Protein AF-A0A7S2JS09-F1 (afdb_monomer_lite)

Structure (mmCIF, N/CA/C/O backbone):
data_AF-A0A7S2JS09-F1
#
_entry.id   AF-A0A7S2JS09-F1
#
loop_
_atom_site.group_PDB
_atom_site.id
_atom_site.type_symbol
_atom_site.label_atom_id
_atom_site.label_alt_id
_atom_site.label_comp_id
_atom_site.label_asym_id
_atom_site.label_entity_id
_atom_site.label_seq_id
_atom_site.pdbx_PDB_ins_code
_atom_site.Cartn_x
_atom_site.Cartn_y
_atom_site.Cartn_z
_atom_site.occupancy
_atom_site.B_iso_or_equiv
_atom_site.auth_seq_id
_atom_site.auth_comp_id
_atom_site.auth_asym_id
_atom_site.auth_atom_id
_atom_site.pdbx_PDB_model_num
ATOM 1 N N . PRO A 1 1 ? 49.372 10.912 -96.004 1.00 56.59 1 PRO A N 1
ATOM 2 C CA . PRO A 1 1 ? 49.556 9.666 -95.212 1.00 56.59 1 PRO A CA 1
ATOM 3 C C . PRO A 1 1 ? 49.712 9.859 -93.688 1.00 56.59 1 PRO A C 1
ATOM 5 O O . PRO A 1 1 ? 49.401 8.930 -92.961 1.00 56.59 1 PRO A O 1
ATOM 8 N N . LEU A 1 2 ? 50.142 11.029 -93.185 1.00 55.31 2 LEU A N 1
ATOM 9 C CA . LEU A 1 2 ? 50.384 11.243 -91.742 1.00 55.31 2 LEU A CA 1
ATOM 10 C C . LEU A 1 2 ? 49.175 11.772 -90.933 1.00 55.31 2 LEU A C 1
ATOM 12 O O . LEU A 1 2 ? 49.181 11.675 -89.715 1.00 55.31 2 LEU A O 1
ATOM 16 N N . ARG A 1 3 ? 48.105 12.252 -91.588 1.00 56.94 3 ARG A N 1
ATOM 17 C CA . ARG A 1 3 ? 46.897 12.798 -90.921 1.00 56.94 3 ARG A CA 1
ATOM 18 C C . ARG A 1 3 ? 45.928 11.738 -90.370 1.00 56.94 3 ARG A C 1
ATOM 20 O O . ARG A 1 3 ? 45.043 12.065 -89.594 1.00 56.94 3 ARG A O 1
ATOM 27 N N . GLY A 1 4 ? 46.076 10.474 -90.776 1.00 64.94 4 GLY A N 1
ATOM 28 C CA . GLY A 1 4 ? 45.209 9.380 -90.319 1.00 64.94 4 GLY A CA 1
ATOM 29 C C . GLY A 1 4 ? 45.524 8.907 -88.897 1.00 64.94 4 GLY A C 1
ATOM 30 O O . GLY A 1 4 ? 44.620 8.491 -88.179 1.00 64.94 4 GLY A O 1
ATOM 31 N N . ASN A 1 5 ? 46.780 9.031 -88.454 1.00 72.94 5 ASN A N 1
ATOM 32 C CA . ASN A 1 5 ? 47.200 8.517 -87.149 1.00 72.94 5 ASN A CA 1
ATOM 33 C C . ASN A 1 5 ? 46.668 9.352 -85.973 1.00 72.94 5 ASN A C 1
ATOM 35 O O . ASN A 1 5 ? 46.354 8.777 -84.936 1.00 72.94 5 ASN A O 1
ATOM 39 N N . GLU A 1 6 ? 46.492 10.667 -86.134 1.00 79.31 6 GLU A N 1
ATOM 40 C CA . GLU A 1 6 ? 45.967 11.538 -85.066 1.00 79.31 6 GLU A CA 1
ATOM 41 C C . GLU A 1 6 ? 44.511 11.196 -84.711 1.00 79.31 6 GLU A C 1
ATOM 43 O O . GLU A 1 6 ? 44.173 11.055 -83.538 1.00 79.31 6 GLU A O 1
ATOM 48 N N . THR A 1 7 ? 43.669 10.935 -85.717 1.00 84.94 7 THR A N 1
ATOM 49 C CA . THR A 1 7 ? 42.249 10.594 -85.498 1.00 84.94 7 THR A CA 1
ATOM 50 C C . THR A 1 7 ? 42.049 9.260 -84.773 1.00 84.94 7 THR A C 1
ATOM 52 O O . THR A 1 7 ? 41.108 9.102 -83.996 1.00 84.94 7 THR A O 1
ATOM 55 N N . VAL A 1 8 ? 42.954 8.297 -84.976 1.00 88.81 8 VAL A N 1
ATOM 56 C CA . VAL A 1 8 ? 42.898 6.986 -84.311 1.00 88.81 8 VAL A CA 1
ATOM 57 C C . VAL A 1 8 ? 43.320 7.097 -82.845 1.00 88.81 8 VAL A C 1
ATOM 59 O O . VAL A 1 8 ? 42.754 6.413 -81.990 1.00 88.81 8 VAL A O 1
ATOM 62 N N . VAL A 1 9 ? 44.286 7.969 -82.538 1.00 89.69 9 VAL A N 1
ATOM 63 C CA . VAL A 1 9 ? 44.719 8.227 -81.157 1.00 89.69 9 VAL A CA 1
ATOM 64 C C . VAL A 1 9 ? 43.605 8.915 -80.370 1.00 89.69 9 VAL A C 1
ATOM 66 O O . VAL A 1 9 ? 43.255 8.432 -79.292 1.00 89.69 9 VAL A O 1
ATOM 69 N N . GLU A 1 10 ? 42.978 9.945 -80.941 1.00 91.69 10 GLU A N 1
ATOM 70 C CA . GLU A 1 10 ? 41.874 10.666 -80.295 1.00 91.69 10 GLU A CA 1
ATOM 71 C C . GLU A 1 10 ? 40.659 9.753 -80.053 1.00 91.69 10 GLU A C 1
ATOM 73 O O . GLU A 1 10 ? 40.084 9.736 -78.963 1.00 91.69 10 GLU A O 1
ATOM 78 N N . LEU A 1 11 ? 40.301 8.913 -81.031 1.00 93.31 11 LEU A N 1
ATOM 79 C CA . LEU A 1 11 ? 39.204 7.956 -80.873 1.00 93.31 11 LEU A CA 1
ATOM 80 C C . LEU A 1 11 ? 39.502 6.919 -79.779 1.00 93.31 11 LEU A C 1
ATOM 82 O O . LEU A 1 11 ? 38.617 6.551 -79.004 1.00 93.31 11 LEU A O 1
ATOM 86 N N . ARG A 1 12 ? 40.755 6.458 -79.682 1.00 95.19 12 ARG A N 1
ATOM 87 C CA . ARG A 1 12 ? 41.183 5.506 -78.648 1.00 95.19 12 ARG A CA 1
ATOM 88 C C . ARG A 1 12 ? 41.209 6.136 -77.256 1.00 95.19 12 ARG A C 1
ATOM 90 O O . ARG A 1 12 ? 41.006 5.426 -76.271 1.00 95.19 12 ARG A O 1
ATOM 97 N N . GLU A 1 13 ? 41.479 7.431 -77.149 1.00 95.06 13 GLU A N 1
ATOM 98 C CA . GLU A 1 13 ? 41.361 8.174 -75.890 1.00 95.06 13 GLU A CA 1
ATOM 99 C C . GLU A 1 13 ? 39.902 8.319 -75.470 1.00 95.06 13 GLU A C 1
ATOM 101 O O . GLU A 1 13 ? 39.547 7.836 -74.396 1.00 95.06 13 GLU A O 1
ATOM 106 N N . ARG A 1 14 ? 39.026 8.789 -76.364 1.00 94.88 14 ARG A N 1
ATOM 107 C CA . ARG A 1 14 ? 37.585 8.897 -76.078 1.00 94.88 14 ARG A CA 1
ATOM 108 C C . ARG A 1 14 ? 36.949 7.559 -75.696 1.00 94.88 14 ARG A C 1
ATOM 110 O O . ARG A 1 14 ? 36.126 7.508 -74.788 1.00 94.88 14 ARG A O 1
ATOM 117 N N . LEU A 1 15 ? 37.347 6.459 -76.343 1.00 96.00 15 LEU A N 1
ATOM 118 C CA . LEU A 1 15 ? 36.853 5.123 -75.994 1.00 96.00 15 LEU A CA 1
ATOM 119 C C . LEU A 1 15 ? 37.345 4.668 -74.611 1.00 96.00 15 LEU A C 1
ATOM 121 O O . LEU A 1 15 ? 36.600 4.021 -73.877 1.00 96.00 15 LEU A O 1
ATOM 125 N N . ARG A 1 16 ? 38.589 5.000 -74.239 1.00 96.50 16 ARG A N 1
ATOM 126 C CA . ARG A 1 16 ? 39.120 4.699 -72.900 1.00 96.50 16 ARG A CA 1
ATOM 127 C C . ARG A 1 16 ? 38.393 5.494 -71.823 1.00 96.50 16 ARG A C 1
ATOM 129 O O . ARG A 1 16 ? 38.090 4.918 -70.780 1.00 96.50 16 ARG A O 1
ATOM 136 N N . ASP A 1 17 ? 38.086 6.756 -72.087 1.00 96.00 17 ASP A N 1
ATOM 137 C CA . ASP A 1 17 ? 37.375 7.609 -71.137 1.00 96.00 17 ASP A CA 1
ATOM 138 C C . ASP A 1 17 ? 35.913 7.176 -70.984 1.00 96.00 17 ASP A C 1
ATOM 140 O O . ASP A 1 17 ? 35.461 6.964 -69.860 1.00 96.00 17 ASP A O 1
ATOM 144 N N . ALA A 1 18 ? 35.220 6.865 -72.084 1.00 94.44 18 ALA A N 1
ATOM 145 C CA . ALA A 1 18 ? 33.866 6.308 -72.033 1.00 94.44 18 ALA A CA 1
ATOM 146 C C . ALA A 1 18 ? 33.809 4.956 -71.291 1.00 94.44 18 ALA A C 1
ATOM 148 O O . ALA A 1 18 ? 32.871 4.687 -70.540 1.00 94.44 18 ALA A O 1
ATOM 149 N N . LEU A 1 19 ? 34.826 4.097 -71.451 1.00 96.19 19 LEU A N 1
ATOM 150 C CA . LEU A 1 19 ? 34.923 2.842 -70.695 1.00 96.19 19 LEU A CA 1
ATOM 151 C C . LEU A 1 19 ? 35.198 3.071 -69.204 1.00 96.19 19 LEU A C 1
ATOM 153 O O . LEU A 1 19 ? 34.710 2.293 -68.380 1.00 96.19 19 LEU A O 1
ATOM 157 N N . ARG A 1 20 ? 35.966 4.106 -68.841 1.00 96.69 20 ARG A N 1
ATOM 158 C CA . ARG A 1 20 ? 3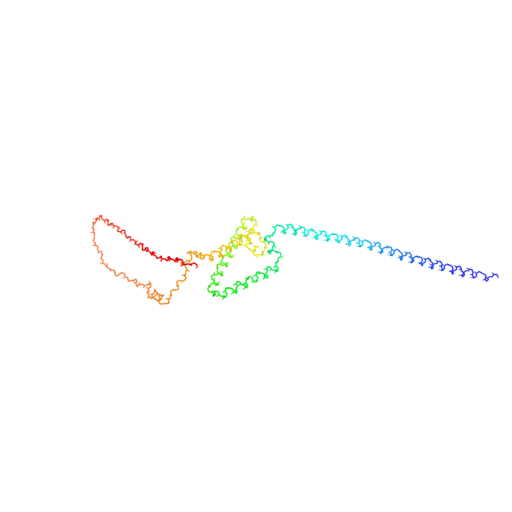6.179 4.487 -67.435 1.00 96.69 20 ARG A CA 1
ATOM 159 C C . ARG A 1 20 ? 34.884 4.989 -66.810 1.00 96.69 20 ARG A C 1
ATOM 161 O O . ARG A 1 20 ? 34.492 4.459 -65.777 1.00 96.69 20 ARG A O 1
ATOM 168 N N . GLU A 1 21 ? 34.172 5.885 -67.483 1.00 96.00 21 GLU A N 1
ATOM 169 C CA . GLU A 1 21 ? 32.894 6.429 -67.011 1.00 96.00 21 GLU A CA 1
ATOM 170 C C . GLU A 1 21 ? 31.808 5.339 -66.890 1.00 96.00 21 GLU A C 1
ATOM 172 O O . GLU A 1 21 ? 31.089 5.249 -65.889 1.00 96.00 21 GLU A O 1
ATOM 177 N N . ALA A 1 22 ? 31.741 4.412 -67.853 1.00 94.75 22 ALA A N 1
ATOM 178 C CA . ALA A 1 22 ? 30.849 3.251 -67.778 1.00 94.75 22 ALA A CA 1
ATOM 179 C C . ALA A 1 22 ? 31.211 2.305 -66.616 1.00 94.75 22 ALA A C 1
ATOM 181 O O . ALA A 1 22 ? 30.335 1.713 -65.979 1.00 94.75 22 ALA A O 1
ATOM 182 N N . LYS A 1 23 ? 32.505 2.156 -66.307 1.00 96.44 23 LYS A N 1
ATOM 183 C CA . LYS A 1 23 ? 32.964 1.340 -65.176 1.00 96.44 23 LYS A CA 1
ATOM 184 C C . LYS A 1 23 ? 32.667 2.018 -63.837 1.00 96.44 23 LYS A C 1
ATOM 186 O O . LYS A 1 23 ? 32.251 1.341 -62.898 1.00 96.44 23 LYS A O 1
ATOM 191 N N . GLU A 1 24 ? 32.836 3.332 -63.752 1.00 96.81 24 GLU A N 1
ATOM 192 C CA . GLU A 1 24 ? 32.542 4.127 -62.557 1.00 96.81 24 GLU A CA 1
ATOM 193 C C . GLU A 1 24 ? 31.042 4.155 -62.249 1.00 96.81 24 GLU A C 1
ATOM 195 O O . GLU A 1 24 ? 30.647 3.851 -61.123 1.00 96.81 24 GLU A O 1
ATOM 200 N N . SER A 1 25 ? 30.194 4.393 -63.252 1.00 94.81 25 SER A N 1
ATOM 201 C CA . SER A 1 25 ? 28.732 4.355 -63.093 1.00 94.81 25 SER A CA 1
ATOM 202 C C . SER A 1 25 ? 28.216 2.968 -62.696 1.00 94.81 25 SER A C 1
ATOM 204 O O . SER A 1 25 ? 27.323 2.851 -61.847 1.00 94.81 25 SER A O 1
ATOM 206 N N . ARG A 1 26 ? 28.809 1.891 -63.229 1.00 96.88 26 ARG A N 1
ATOM 207 C CA . ARG A 1 26 ? 28.489 0.524 -62.801 1.00 96.88 26 ARG A CA 1
ATOM 208 C C . ARG A 1 26 ? 28.892 0.277 -61.349 1.00 96.88 26 ARG A C 1
ATOM 210 O O . ARG A 1 26 ? 28.080 -0.248 -60.589 1.00 96.88 26 ARG A O 1
ATOM 217 N N . ASN A 1 27 ? 30.094 0.688 -60.947 1.00 96.81 27 ASN A N 1
ATOM 218 C CA . ASN A 1 27 ? 30.551 0.547 -59.563 1.00 96.81 27 ASN A CA 1
ATOM 219 C C . ASN A 1 27 ? 29.667 1.347 -58.590 1.00 96.81 27 ASN A C 1
ATOM 221 O O . ASN A 1 27 ? 29.321 0.831 -57.528 1.00 96.81 27 ASN A O 1
ATOM 225 N N . ALA A 1 28 ? 29.243 2.556 -58.973 1.00 95.56 28 ALA A N 1
ATOM 226 C CA . ALA A 1 28 ? 28.311 3.374 -58.196 1.00 95.56 28 ALA A CA 1
ATOM 227 C C . ALA A 1 28 ? 26.912 2.735 -58.103 1.00 95.56 28 ALA A C 1
ATOM 229 O O . ALA A 1 28 ? 26.278 2.735 -57.051 1.00 95.56 28 ALA A O 1
ATOM 230 N N . THR A 1 29 ? 26.431 2.118 -59.183 1.00 96.12 29 THR A N 1
ATOM 231 C CA . THR A 1 29 ? 25.146 1.401 -59.159 1.00 96.12 29 THR A CA 1
ATOM 232 C C . THR A 1 29 ? 25.225 0.145 -58.283 1.00 96.12 29 THR A C 1
ATOM 234 O O . THR A 1 29 ? 24.272 -0.193 -57.574 1.00 96.12 29 THR A O 1
ATOM 237 N N . GLU A 1 30 ? 26.360 -0.557 -58.301 1.00 97.44 30 GLU A N 1
ATOM 238 C CA . GLU A 1 30 ? 26.594 -1.725 -57.452 1.00 97.44 30 GLU A CA 1
ATOM 239 C C . GLU A 1 30 ? 26.719 -1.352 -55.967 1.00 97.44 30 GLU A C 1
ATOM 241 O O . GLU A 1 30 ? 26.187 -2.087 -55.131 1.00 97.44 30 GLU A O 1
ATOM 246 N N . SER A 1 31 ? 27.336 -0.215 -55.619 1.00 96.81 31 SER A N 1
ATOM 247 C CA . SER A 1 31 ? 27.395 0.247 -54.224 1.00 96.81 31 SER A CA 1
ATOM 248 C C . SER A 1 31 ? 26.005 0.593 -53.685 1.00 96.81 31 SER A C 1
ATOM 250 O O . SER A 1 31 ? 25.620 0.068 -52.640 1.00 96.81 31 SER A O 1
ATOM 252 N N . VAL A 1 32 ? 25.194 1.343 -54.440 1.00 97.19 32 VAL A N 1
ATOM 253 C CA . VAL A 1 32 ? 23.810 1.680 -54.050 1.00 97.19 32 VAL A CA 1
ATOM 254 C C . VAL A 1 32 ? 22.949 0.423 -53.903 1.00 97.19 32 VAL A C 1
ATOM 256 O O . VAL A 1 32 ? 22.163 0.303 -52.961 1.00 97.19 32 VAL A O 1
ATOM 259 N N . ARG A 1 33 ? 23.110 -0.568 -54.792 1.00 97.69 33 ARG A N 1
ATOM 260 C CA . ARG A 1 33 ? 22.399 -1.852 -54.662 1.00 97.69 33 ARG A CA 1
ATOM 261 C C . ARG A 1 33 ? 22.796 -2.616 -53.401 1.00 97.69 33 ARG A C 1
ATOM 263 O O . ARG A 1 33 ? 21.921 -3.214 -52.774 1.00 97.69 33 ARG A O 1
ATOM 270 N N . ARG A 1 34 ? 24.076 -2.596 -53.018 1.00 97.75 34 ARG A N 1
ATOM 271 C CA . ARG A 1 34 ? 24.552 -3.233 -51.778 1.00 97.75 34 ARG A CA 1
ATOM 272 C C . ARG A 1 34 ? 24.003 -2.528 -50.542 1.00 97.75 34 ARG A C 1
ATOM 274 O O . ARG A 1 34 ? 23.535 -3.210 -49.634 1.00 97.75 34 ARG A O 1
ATOM 281 N N . GLU A 1 35 ? 23.978 -1.200 -50.531 1.00 96.88 35 GLU A N 1
ATOM 282 C CA . GLU A 1 35 ? 23.395 -0.426 -49.429 1.00 96.88 35 GLU A CA 1
ATOM 283 C C . GLU A 1 35 ? 21.888 -0.661 -49.299 1.00 96.88 35 GLU A C 1
ATOM 285 O O . GLU A 1 35 ? 21.397 -0.907 -48.197 1.00 96.88 35 GLU A O 1
ATOM 290 N N . LEU A 1 36 ? 21.153 -0.692 -50.415 1.00 97.69 36 LEU A N 1
ATOM 291 C CA . LEU A 1 36 ? 19.717 -0.973 -50.400 1.00 97.69 36 LEU A CA 1
ATOM 292 C C . LEU A 1 36 ? 19.418 -2.400 -49.913 1.00 97.69 36 LEU A C 1
ATOM 294 O O . LEU A 1 36 ? 18.466 -2.613 -49.160 1.00 97.69 36 LEU A O 1
ATOM 298 N N . ALA A 1 37 ? 20.229 -3.382 -50.317 1.00 97.56 37 ALA A N 1
ATOM 299 C CA . ALA A 1 37 ? 20.108 -4.754 -49.833 1.00 97.56 37 ALA A CA 1
ATOM 300 C C . ALA A 1 37 ? 20.411 -4.853 -48.326 1.00 97.56 37 ALA A C 1
ATOM 302 O O . ALA A 1 37 ? 19.653 -5.491 -47.593 1.00 97.56 37 ALA A O 1
ATOM 303 N N . ALA A 1 38 ? 21.456 -4.170 -47.849 1.00 97.69 38 ALA A N 1
ATOM 304 C CA . ALA A 1 38 ? 21.810 -4.125 -46.432 1.00 97.69 38 ALA A CA 1
ATOM 305 C C . ALA A 1 38 ? 20.729 -3.429 -45.584 1.00 97.69 38 ALA A C 1
ATOM 307 O O . ALA A 1 38 ? 20.354 -3.933 -44.524 1.00 97.69 38 ALA A O 1
ATOM 308 N N . ALA A 1 39 ? 20.166 -2.319 -46.070 1.00 96.56 39 ALA A N 1
ATOM 309 C CA . ALA A 1 39 ? 19.084 -1.601 -45.399 1.00 96.56 39 ALA A CA 1
ATOM 310 C C . ALA A 1 39 ? 17.813 -2.457 -45.282 1.00 96.56 39 ALA A C 1
ATOM 312 O O . ALA A 1 39 ? 17.191 -2.510 -44.218 1.00 96.56 39 ALA A O 1
ATOM 313 N N . ARG A 1 40 ? 17.457 -3.195 -46.343 1.00 97.69 40 ARG A N 1
ATOM 314 C CA . ARG A 1 40 ? 16.319 -4.129 -46.323 1.00 97.69 40 ARG A CA 1
ATOM 315 C C . ARG A 1 40 ? 16.540 -5.290 -45.357 1.00 97.69 40 ARG A C 1
ATOM 317 O O . ARG A 1 40 ? 15.626 -5.626 -44.608 1.00 97.69 40 ARG A O 1
ATOM 324 N N . ALA A 1 41 ? 17.745 -5.860 -45.325 1.00 97.56 41 ALA A N 1
ATOM 325 C CA . ALA A 1 41 ? 18.084 -6.916 -44.373 1.00 97.56 41 ALA A CA 1
ATOM 326 C C . ALA A 1 41 ? 17.970 -6.425 -42.919 1.00 97.56 41 ALA A C 1
ATOM 328 O O . ALA A 1 41 ? 17.413 -7.123 -42.072 1.00 97.56 41 ALA A O 1
ATOM 329 N N . LYS A 1 42 ? 18.423 -5.197 -42.638 1.00 97.25 42 LYS A N 1
ATOM 330 C CA . LYS A 1 42 ? 18.317 -4.594 -41.303 1.00 97.25 42 LYS A CA 1
ATOM 331 C C . LYS A 1 42 ? 16.860 -4.362 -40.889 1.00 97.25 42 LYS A C 1
ATOM 333 O O . LYS A 1 42 ? 16.474 -4.748 -39.791 1.00 97.25 42 LYS A O 1
ATOM 338 N N . SER A 1 43 ? 16.033 -3.840 -41.797 1.00 96.00 43 SER A N 1
ATOM 339 C CA . SER A 1 43 ? 14.600 -3.639 -41.543 1.00 96.00 43 SER A CA 1
ATOM 340 C C . SER A 1 43 ? 13.862 -4.950 -41.234 1.00 96.00 43 SER A C 1
ATOM 342 O O . SER A 1 43 ? 13.037 -4.982 -40.321 1.00 96.00 43 SER A O 1
ATOM 344 N N . ALA A 1 44 ? 14.194 -6.049 -41.923 1.00 97.19 44 ALA A N 1
ATOM 345 C CA . ALA A 1 44 ? 13.599 -7.358 -41.649 1.00 97.19 44 ALA A CA 1
ATOM 346 C C . ALA A 1 44 ? 13.952 -7.887 -40.244 1.00 97.19 44 ALA A C 1
ATOM 348 O O . ALA A 1 44 ? 13.096 -8.447 -39.554 1.00 97.19 44 ALA A O 1
ATOM 349 N N . ILE A 1 45 ? 15.194 -7.676 -39.795 1.00 97.44 45 ILE A N 1
ATOM 350 C CA . ILE A 1 45 ? 15.645 -8.068 -38.451 1.00 97.44 45 ILE A CA 1
ATOM 351 C C . ILE A 1 45 ? 14.935 -7.239 -37.375 1.00 97.44 45 ILE A C 1
ATOM 353 O O . ILE A 1 45 ? 14.486 -7.791 -36.367 1.00 97.44 45 ILE A O 1
ATOM 357 N N . ASP A 1 46 ? 14.801 -5.930 -37.586 1.00 96.12 46 ASP A N 1
ATOM 358 C CA . ASP A 1 46 ? 14.161 -5.038 -36.616 1.00 96.12 46 ASP A CA 1
ATOM 359 C C . ASP A 1 46 ? 12.662 -5.341 -36.465 1.00 96.12 46 ASP A C 1
ATOM 361 O O . ASP A 1 46 ? 12.148 -5.378 -35.345 1.00 96.12 46 ASP A O 1
ATOM 365 N N . LEU A 1 47 ? 11.974 -5.681 -37.560 1.00 97.50 47 LEU A N 1
ATOM 366 C CA . LEU A 1 47 ? 10.573 -6.107 -37.513 1.00 97.50 47 LEU A CA 1
ATOM 367 C C . LEU A 1 47 ? 10.401 -7.405 -36.708 1.00 97.50 47 LEU A C 1
ATOM 369 O O . LEU A 1 47 ? 9.494 -7.512 -35.881 1.00 97.50 47 LEU A O 1
ATOM 373 N N . HIS A 1 48 ? 11.317 -8.363 -36.866 1.00 97.00 48 HIS A N 1
ATOM 374 C CA . HIS A 1 48 ? 11.310 -9.588 -36.065 1.00 97.00 48 HIS A CA 1
ATOM 375 C C . HIS A 1 48 ? 11.539 -9.305 -34.568 1.00 97.00 48 HIS A C 1
ATOM 377 O O . HIS A 1 48 ? 10.917 -9.938 -33.710 1.00 97.00 48 HIS A O 1
ATOM 383 N N . ARG A 1 49 ? 12.405 -8.341 -34.226 1.00 96.19 49 ARG A N 1
ATOM 384 C CA . ARG A 1 49 ? 12.633 -7.926 -32.829 1.00 96.19 49 ARG A CA 1
ATOM 385 C C . ARG A 1 49 ? 11.392 -7.287 -32.212 1.00 96.19 49 ARG A C 1
ATOM 387 O O . ARG A 1 49 ? 11.061 -7.617 -31.076 1.00 96.19 49 ARG A O 1
ATOM 394 N N . LEU A 1 50 ? 10.677 -6.449 -32.964 1.00 96.81 50 LEU A N 1
ATOM 395 C CA . LEU A 1 50 ? 9.422 -5.847 -32.504 1.00 96.81 50 LEU A CA 1
ATOM 396 C C . LEU A 1 50 ? 8.340 -6.900 -32.252 1.00 96.81 50 LEU A C 1
ATOM 398 O O . LEU A 1 50 ? 7.705 -6.880 -31.200 1.00 96.81 50 LEU A O 1
ATOM 402 N N . HIS A 1 51 ? 8.175 -7.862 -33.162 1.00 97.00 51 HIS A N 1
ATOM 403 C CA . HIS A 1 51 ? 7.221 -8.958 -32.969 1.00 97.00 51 HIS A CA 1
ATOM 404 C C . HIS A 1 51 ? 7.550 -9.808 -31.737 1.00 97.00 51 HIS A C 1
ATOM 406 O O . HIS A 1 51 ? 6.645 -10.213 -31.006 1.00 97.00 51 HIS A O 1
ATOM 412 N N . ARG A 1 52 ? 8.838 -10.064 -31.477 1.00 97.00 52 ARG A N 1
ATOM 413 C CA . ARG A 1 52 ? 9.271 -10.793 -30.281 1.00 97.00 52 ARG A CA 1
ATOM 414 C C . ARG A 1 52 ? 8.978 -10.006 -29.001 1.00 97.00 52 ARG A C 1
ATOM 416 O O . ARG A 1 52 ? 8.389 -10.566 -28.084 1.00 97.00 52 ARG A O 1
ATOM 423 N N . ALA A 1 53 ? 9.300 -8.714 -28.978 1.00 94.44 53 ALA A N 1
ATOM 424 C CA . ALA A 1 53 ? 9.017 -7.850 -27.834 1.00 94.44 53 ALA A CA 1
ATOM 425 C C . ALA A 1 53 ? 7.507 -7.734 -27.552 1.00 94.44 53 ALA A C 1
ATOM 427 O O . ALA A 1 53 ? 7.089 -7.751 -26.395 1.00 94.44 53 ALA A O 1
ATOM 428 N N . GLN A 1 54 ? 6.671 -7.675 -28.595 1.00 96.38 54 GLN A N 1
ATOM 429 C CA . GLN A 1 54 ? 5.216 -7.680 -28.425 1.00 96.38 54 GLN A CA 1
ATOM 430 C C . GLN A 1 54 ? 4.693 -8.999 -27.852 1.00 96.38 54 GLN A C 1
ATOM 432 O O . GLN A 1 54 ? 3.815 -8.966 -26.993 1.00 96.38 54 GLN A O 1
ATOM 437 N N . ARG A 1 55 ? 5.235 -10.147 -28.278 1.00 96.81 55 ARG A N 1
ATOM 438 C CA . ARG A 1 55 ? 4.863 -11.448 -27.700 1.00 96.81 55 ARG A CA 1
ATOM 439 C C . ARG A 1 55 ? 5.256 -11.547 -26.233 1.00 96.81 55 ARG A C 1
ATOM 441 O O . ARG A 1 55 ? 4.420 -11.911 -25.419 1.00 96.81 55 ARG A O 1
ATOM 448 N N . GLU A 1 56 ? 6.474 -11.141 -25.890 1.00 95.94 56 GLU A N 1
ATOM 449 C CA . GLU A 1 56 ? 6.950 -11.144 -24.501 1.00 95.94 56 GLU A CA 1
ATOM 450 C C . GLU A 1 56 ? 6.102 -10.211 -23.615 1.00 95.94 56 GLU A C 1
ATOM 452 O O . GLU A 1 56 ? 5.759 -10.563 -22.486 1.00 95.94 56 GLU A O 1
ATOM 457 N N . SER A 1 57 ? 5.677 -9.055 -24.140 1.00 92.69 57 SER A N 1
ATOM 458 C CA . SER A 1 57 ? 4.759 -8.163 -23.425 1.00 92.69 57 SER A CA 1
ATOM 459 C C . SER A 1 57 ? 3.362 -8.770 -23.266 1.00 92.69 57 SER A C 1
ATOM 461 O O . SER A 1 57 ? 2.800 -8.707 -22.173 1.00 92.69 57 SER A O 1
ATOM 463 N N . ALA A 1 58 ? 2.810 -9.394 -24.310 1.00 95.56 58 ALA A N 1
ATOM 464 C CA . ALA A 1 58 ? 1.503 -10.047 -24.246 1.00 95.56 58 ALA A CA 1
ATOM 465 C C . ALA A 1 58 ? 1.495 -11.210 -23.240 1.00 95.56 58 ALA A C 1
ATOM 467 O O . ALA A 1 58 ? 0.569 -11.319 -22.438 1.00 95.56 58 ALA A O 1
ATOM 468 N N . GLU A 1 59 ? 2.557 -12.019 -23.218 1.00 96.12 59 GLU A N 1
ATOM 469 C CA . GLU A 1 59 ? 2.735 -13.095 -22.237 1.00 96.12 59 GLU A CA 1
ATOM 470 C C . GLU A 1 59 ? 2.853 -12.551 -20.807 1.00 96.12 59 GLU A C 1
ATOM 472 O O . GLU A 1 59 ? 2.260 -13.110 -19.884 1.00 96.12 59 GLU A O 1
ATOM 477 N N . ALA A 1 60 ? 3.565 -11.437 -20.604 1.00 89.69 60 ALA A N 1
ATOM 478 C CA . ALA A 1 60 ? 3.654 -10.796 -19.293 1.00 89.69 60 ALA A CA 1
ATOM 479 C C . ALA A 1 60 ? 2.285 -10.292 -18.805 1.00 89.69 60 ALA A C 1
ATOM 481 O O . ALA A 1 60 ? 1.931 -10.523 -17.649 1.00 89.69 60 ALA A O 1
ATOM 482 N N . HIS A 1 61 ? 1.490 -9.678 -19.688 1.00 90.56 61 HIS A N 1
ATOM 483 C CA . HIS A 1 61 ? 0.133 -9.226 -19.356 1.00 90.56 61 HIS A CA 1
ATOM 484 C C . HIS A 1 61 ? -0.806 -10.396 -19.043 1.00 90.56 61 HIS A C 1
ATOM 486 O O . HIS A 1 61 ? -1.694 -10.279 -18.197 1.00 90.56 61 HIS A O 1
ATOM 492 N N . GLN A 1 62 ? -0.613 -11.534 -19.710 1.00 92.88 62 GLN A N 1
ATOM 493 C CA . GLN A 1 62 ? -1.395 -12.731 -19.437 1.00 92.88 62 GLN A CA 1
ATOM 494 C C . GLN A 1 62 ? -1.043 -13.316 -18.066 1.00 92.88 62 GLN A C 1
ATOM 496 O O . GLN A 1 62 ? -1.943 -13.565 -17.274 1.00 92.88 62 GLN A O 1
ATOM 501 N N . ARG A 1 63 ? 0.248 -13.388 -17.711 1.00 89.56 63 ARG A N 1
ATOM 502 C CA . ARG A 1 63 ? 0.673 -13.817 -16.365 1.00 89.56 63 ARG A CA 1
ATOM 503 C C . ARG A 1 63 ? 0.135 -12.917 -15.259 1.00 89.56 63 ARG A C 1
ATOM 505 O O . ARG A 1 63 ? -0.246 -13.422 -14.208 1.00 89.56 63 ARG A O 1
ATOM 512 N N . THR A 1 64 ? 0.094 -11.601 -15.474 1.00 83.44 64 THR A N 1
ATOM 513 C CA . THR A 1 64 ? -0.495 -10.691 -14.482 1.00 83.44 64 THR A CA 1
ATOM 514 C C . THR A 1 64 ? -1.995 -10.914 -14.330 1.00 83.44 64 THR A C 1
ATOM 516 O O . THR A 1 64 ? -2.479 -10.880 -13.205 1.00 83.44 64 THR A O 1
ATOM 519 N N . ARG A 1 65 ? -2.716 -11.207 -15.423 1.00 87.19 65 ARG A N 1
ATOM 520 C CA . ARG A 1 65 ? -4.145 -11.549 -15.356 1.00 87.19 65 ARG A CA 1
ATOM 521 C C . ARG A 1 65 ? -4.386 -12.880 -14.654 1.00 87.19 65 ARG A C 1
ATOM 523 O O . ARG A 1 65 ? -5.230 -12.935 -13.777 1.00 87.19 65 ARG A O 1
ATOM 530 N N . ASP A 1 66 ? -3.593 -13.907 -14.945 1.00 90.06 66 ASP A N 1
ATOM 531 C CA . ASP A 1 66 ? -3.729 -15.210 -14.282 1.00 90.06 66 ASP A CA 1
ATOM 532 C C . ASP A 1 66 ? -3.453 -15.101 -12.763 1.00 90.06 66 ASP A C 1
ATOM 534 O O . ASP A 1 66 ? -4.116 -15.737 -11.937 1.00 90.06 66 ASP A O 1
ATOM 538 N N . MET A 1 67 ? -2.499 -14.247 -12.363 1.00 79.75 67 MET A N 1
ATOM 539 C CA . MET A 1 67 ? -2.271 -13.916 -10.950 1.00 79.75 67 MET A CA 1
ATOM 540 C C . MET A 1 67 ? -3.438 -13.123 -10.348 1.00 79.75 67 MET A C 1
ATOM 542 O O . MET A 1 67 ? -3.825 -13.374 -9.210 1.00 79.75 67 MET A O 1
ATOM 546 N N . GLU A 1 68 ? -4.029 -12.193 -11.094 1.00 76.94 68 GLU A N 1
ATOM 547 C CA . GLU A 1 68 ? -5.197 -11.431 -10.645 1.00 76.94 68 GLU A CA 1
ATOM 548 C C . GLU A 1 68 ? -6.443 -12.318 -10.501 1.00 76.94 68 GLU A C 1
ATOM 550 O O . GLU A 1 68 ? -7.181 -12.177 -9.529 1.00 76.94 68 GLU A O 1
ATOM 555 N N . ASP A 1 69 ? -6.640 -13.300 -11.379 1.00 81.19 69 ASP A N 1
ATOM 556 C CA . ASP A 1 69 ? -7.748 -14.261 -11.320 1.00 81.19 69 ASP A CA 1
ATOM 557 C C . ASP A 1 69 ? -7.591 -15.251 -10.147 1.00 81.19 69 ASP A C 1
ATOM 559 O O . ASP A 1 69 ? -8.547 -15.563 -9.425 1.00 81.19 69 ASP A O 1
ATOM 563 N N . THR A 1 70 ? -6.365 -15.708 -9.875 1.00 81.00 70 THR A N 1
ATOM 564 C CA . THR A 1 70 ? -6.075 -16.557 -8.700 1.00 81.00 70 THR A CA 1
ATOM 565 C C . THR A 1 70 ? -6.147 -15.796 -7.374 1.00 81.00 70 THR A C 1
ATOM 567 O O . THR A 1 70 ? -6.542 -16.367 -6.350 1.00 81.00 70 THR A O 1
ATOM 570 N N . LEU A 1 71 ? -5.820 -14.501 -7.375 1.00 72.25 71 LEU A N 1
ATOM 571 C CA . LEU A 1 71 ? -5.992 -13.633 -6.213 1.00 72.25 71 LEU A CA 1
ATOM 572 C C . LEU A 1 71 ? -7.460 -13.253 -6.009 1.00 72.25 71 LEU A C 1
ATOM 574 O O . LEU A 1 71 ? -7.963 -13.392 -4.900 1.00 72.25 71 LEU A O 1
ATOM 578 N N . SER A 1 72 ? -8.178 -12.833 -7.048 1.00 66.19 72 SER A N 1
ATOM 579 C CA . SER A 1 72 ? -9.585 -12.416 -6.953 1.00 66.19 72 SER A CA 1
ATOM 580 C C . SER A 1 72 ? -10.504 -13.554 -6.500 1.00 66.19 72 SER A C 1
ATOM 582 O O . SER A 1 72 ? -11.385 -13.328 -5.668 1.00 66.19 72 SER A O 1
ATOM 584 N N . SER A 1 73 ? -10.247 -14.787 -6.944 1.00 73.38 73 SER A N 1
ATOM 585 C CA . SER A 1 73 ? -10.981 -15.975 -6.483 1.00 73.38 73 SER A CA 1
ATOM 586 C C . SER A 1 73 ? -10.746 -16.308 -5.002 1.00 73.38 73 SER A C 1
ATOM 588 O O . SER A 1 73 ? -11.672 -16.763 -4.333 1.00 73.38 73 SER A O 1
ATOM 590 N N . ASN A 1 74 ? -9.561 -16.025 -4.449 1.00 62.53 74 ASN A N 1
ATOM 591 C CA . ASN A 1 74 ? -9.269 -16.234 -3.022 1.00 62.53 74 ASN A CA 1
ATOM 592 C C . ASN A 1 74 ? -9.604 -15.025 -2.136 1.00 62.53 74 ASN A C 1
ATOM 594 O O . ASN A 1 74 ? -9.839 -15.175 -0.938 1.00 62.53 74 ASN A O 1
ATOM 598 N N . LEU A 1 75 ? -9.646 -13.820 -2.704 1.00 55.25 75 LEU A N 1
ATOM 599 C CA . LEU A 1 75 ? -9.889 -12.580 -1.975 1.00 55.25 75 LEU A CA 1
ATOM 600 C C . LEU A 1 75 ? -11.361 -12.124 -2.004 1.00 55.25 75 LEU A C 1
ATOM 602 O O . LEU A 1 75 ? -11.629 -11.010 -1.581 1.00 55.25 75 LEU A O 1
ATOM 606 N N . GLY A 1 76 ? -12.340 -12.937 -2.412 1.00 49.28 76 GLY A N 1
ATOM 607 C CA . GLY A 1 76 ? -13.744 -12.514 -2.610 1.00 49.28 76 GLY A CA 1
ATOM 608 C C . GLY A 1 76 ? -14.425 -11.709 -1.479 1.00 49.28 76 GLY A C 1
ATOM 609 O O . GLY A 1 76 ? -15.365 -10.969 -1.752 1.00 49.28 76 GLY A O 1
ATOM 610 N N . PHE A 1 77 ? -13.935 -11.770 -0.234 1.00 56.97 77 PHE A N 1
ATOM 611 C CA . PHE A 1 77 ? -14.392 -10.897 0.862 1.00 56.97 77 PHE A CA 1
ATOM 612 C C . PHE A 1 77 ? -13.420 -9.748 1.219 1.00 56.97 77 PHE A C 1
ATOM 614 O O . PHE A 1 77 ? -13.860 -8.655 1.565 1.00 56.97 77 PHE A O 1
ATOM 621 N N . PHE A 1 78 ? -12.101 -9.946 1.099 1.00 51.34 78 PHE A N 1
ATOM 622 C CA . PHE A 1 78 ? -11.077 -8.956 1.495 1.00 51.34 78 PHE A CA 1
ATOM 623 C C . PHE A 1 78 ? -10.470 -8.154 0.320 1.00 51.34 78 PHE A C 1
ATOM 625 O O . PHE A 1 78 ? -9.926 -7.071 0.515 1.00 51.34 78 PHE A O 1
ATOM 632 N N . GLY A 1 79 ? -10.597 -8.627 -0.916 1.00 49.91 79 GLY A N 1
ATOM 633 C CA . GLY A 1 79 ? -10.095 -8.006 -2.149 1.00 49.91 79 GLY A CA 1
ATOM 634 C C . GLY A 1 79 ? -10.881 -6.770 -2.556 1.00 49.91 79 GLY A C 1
ATOM 635 O O . GLY A 1 79 ? -10.289 -5.799 -3.023 1.00 49.91 79 GLY A O 1
ATOM 636 N N . SER A 1 80 ? -12.181 -6.734 -2.236 1.00 54.69 80 SER A N 1
ATOM 637 C CA . SER A 1 80 ? -12.991 -5.513 -2.339 1.00 54.69 80 SER A CA 1
ATOM 638 C C . SER A 1 80 ? -12.463 -4.373 -1.454 1.00 54.69 80 SER A C 1
ATOM 640 O O . SER A 1 80 ? -12.787 -3.214 -1.721 1.00 54.69 80 SER A O 1
ATOM 642 N N . LEU A 1 81 ? -11.689 -4.674 -0.404 1.00 51.03 81 LEU A N 1
ATOM 643 C CA . LEU A 1 81 ? -11.066 -3.670 0.463 1.00 51.03 81 LEU A CA 1
ATOM 644 C C . LEU A 1 81 ? -9.654 -3.287 -0.004 1.00 51.03 81 LEU A C 1
ATOM 646 O O . LEU A 1 81 ? -9.246 -2.149 0.207 1.00 51.03 81 LEU A O 1
ATOM 650 N N . ALA A 1 82 ? -8.927 -4.192 -0.665 1.00 49.16 82 ALA A N 1
ATOM 651 C CA . ALA A 1 82 ? -7.532 -3.973 -1.053 1.00 49.16 82 ALA A CA 1
ATOM 652 C C . ALA A 1 82 ? -7.349 -3.316 -2.439 1.00 49.16 82 ALA A C 1
ATOM 654 O O . ALA A 1 82 ? -6.393 -2.565 -2.630 1.00 49.16 82 ALA A O 1
ATOM 655 N N . GLN A 1 83 ? -8.251 -3.546 -3.404 1.00 52.03 83 GLN A N 1
ATOM 656 C CA . GLN A 1 83 ? -8.054 -3.098 -4.797 1.00 52.03 83 GLN A CA 1
ATOM 657 C C . GLN A 1 83 ? -8.282 -1.593 -5.022 1.00 52.03 83 GLN A C 1
ATOM 659 O O . GLN A 1 83 ? -7.956 -1.055 -6.076 1.00 52.03 83 GLN A O 1
ATOM 664 N N . GLY A 1 84 ? -8.781 -0.880 -4.018 1.00 50.56 84 GLY A N 1
ATOM 665 C CA . GLY A 1 84 ? -8.964 0.559 -4.087 1.00 50.56 84 GLY A CA 1
ATOM 666 C C . GLY A 1 84 ? -8.124 1.267 -3.049 1.00 50.56 84 GLY A C 1
ATOM 667 O O . GLY A 1 84 ? -8.716 1.876 -2.192 1.00 50.56 84 GLY A O 1
ATOM 668 N N . SER A 1 85 ? -6.790 1.240 -3.054 1.00 57.53 85 SER A N 1
ATOM 669 C CA . SER A 1 85 ? -6.040 2.022 -2.047 1.00 57.53 85 SER A CA 1
ATOM 670 C C . SER A 1 85 ? -6.414 3.514 -2.092 1.00 57.53 85 SER A C 1
ATOM 672 O O . SER A 1 85 ? -6.640 4.120 -1.051 1.00 57.53 85 SER A O 1
ATOM 674 N N . ARG A 1 86 ? -6.624 4.088 -3.286 1.00 63.75 86 ARG A N 1
ATOM 675 C CA . ARG A 1 86 ? -7.168 5.452 -3.455 1.00 63.75 86 ARG A CA 1
ATOM 676 C C . ARG A 1 86 ? -8.641 5.573 -3.055 1.00 63.75 86 ARG A C 1
ATOM 678 O O . ARG A 1 86 ? -8.999 6.504 -2.336 1.00 63.75 86 ARG A O 1
ATOM 685 N N . ASP A 1 87 ? -9.473 4.618 -3.457 1.00 68.56 87 ASP A N 1
ATOM 686 C CA . ASP A 1 87 ? -10.905 4.630 -3.128 1.00 68.56 87 ASP A CA 1
ATOM 687 C C . ASP A 1 87 ? -11.171 4.299 -1.655 1.00 68.56 87 ASP A C 1
ATOM 689 O O . ASP A 1 87 ? -12.191 4.690 -1.101 1.00 68.56 87 ASP A O 1
ATOM 693 N N . PHE A 1 88 ? -10.246 3.609 -0.997 1.00 71.38 88 PHE A N 1
ATOM 694 C CA . PHE A 1 88 ? -10.260 3.246 0.409 1.00 71.38 88 PHE A CA 1
ATOM 695 C C . PHE A 1 88 ? -10.034 4.493 1.239 1.00 71.38 88 PHE A C 1
ATOM 697 O O . PHE A 1 88 ? -10.812 4.727 2.153 1.00 71.38 88 PHE A O 1
ATOM 704 N N . TYR A 1 89 ? -9.066 5.345 0.884 1.00 72.44 89 TYR A N 1
ATOM 705 C CA . TYR A 1 89 ? -8.931 6.646 1.542 1.00 72.44 89 TYR A CA 1
ATOM 706 C C . TYR A 1 89 ? -10.183 7.505 1.348 1.00 72.44 89 TYR A C 1
ATOM 708 O O . TYR A 1 89 ? -10.636 8.117 2.310 1.00 72.44 89 TYR A O 1
ATOM 716 N N . ALA A 1 90 ? -10.791 7.509 0.156 1.00 79.62 90 ALA A N 1
ATOM 717 C CA . ALA A 1 90 ? -12.024 8.260 -0.090 1.00 79.62 90 ALA A CA 1
ATOM 718 C C . ALA A 1 90 ? -13.219 7.717 0.718 1.00 79.62 90 ALA A C 1
ATOM 720 O O . ALA A 1 90 ? -13.941 8.487 1.351 1.00 79.62 90 ALA A O 1
ATOM 721 N N . LYS A 1 91 ? -13.406 6.393 0.757 1.00 79.44 91 LYS A N 1
ATOM 722 C CA . LYS A 1 91 ? -14.459 5.727 1.541 1.00 79.44 91 LYS A CA 1
ATOM 723 C C . LYS A 1 91 ? -14.222 5.875 3.044 1.00 79.44 91 LYS A C 1
ATOM 725 O O . LYS A 1 91 ? -15.155 6.197 3.770 1.00 79.44 91 LYS A O 1
ATOM 730 N N . ALA A 1 92 ? -12.988 5.697 3.509 1.00 76.38 92 ALA A N 1
ATOM 731 C CA . ALA A 1 92 ? -12.609 5.883 4.905 1.00 76.38 92 ALA A CA 1
ATOM 732 C C . ALA A 1 92 ? -12.796 7.341 5.336 1.00 76.38 92 ALA A C 1
ATOM 734 O O . ALA A 1 92 ? -13.336 7.583 6.410 1.00 76.38 92 ALA A O 1
ATOM 735 N N . ALA A 1 93 ? -12.432 8.307 4.487 1.00 78.12 93 ALA A N 1
ATOM 736 C CA . ALA A 1 93 ? -12.705 9.718 4.731 1.00 78.12 93 ALA A CA 1
ATOM 737 C C . ALA A 1 93 ? -14.213 9.986 4.798 1.00 78.12 93 ALA A C 1
ATOM 739 O O . ALA A 1 93 ? -14.662 10.642 5.731 1.00 78.12 93 ALA A O 1
ATOM 740 N N . ALA A 1 94 ? -15.010 9.435 3.876 1.00 86.31 94 ALA A N 1
ATOM 741 C CA . ALA A 1 94 ? -16.465 9.586 3.900 1.00 86.31 94 ALA A CA 1
ATOM 742 C C . ALA A 1 94 ? -17.087 9.013 5.187 1.00 86.31 94 ALA A C 1
ATOM 744 O O . ALA A 1 94 ? -17.918 9.670 5.812 1.00 86.31 94 ALA A O 1
ATOM 745 N N . VAL A 1 95 ? -16.644 7.831 5.628 1.00 83.25 95 VAL A N 1
ATOM 746 C CA . VAL A 1 95 ? -17.069 7.230 6.903 1.00 83.25 95 VAL A CA 1
ATOM 747 C C . VAL A 1 95 ? -16.619 8.085 8.087 1.00 83.25 95 VAL A C 1
ATOM 749 O O . VAL A 1 95 ? -17.417 8.339 8.984 1.00 83.25 95 VAL A O 1
ATOM 752 N N . ALA A 1 96 ? -15.379 8.578 8.086 1.00 78.81 96 ALA A N 1
ATOM 753 C CA . ALA A 1 96 ? -14.857 9.431 9.149 1.00 78.81 96 ALA A CA 1
ATOM 754 C C . ALA A 1 96 ? -15.638 10.748 9.258 1.00 78.81 96 ALA A C 1
ATOM 756 O O . ALA A 1 96 ? -16.017 11.134 10.360 1.00 78.81 96 ALA A O 1
ATOM 757 N N . PHE A 1 97 ? -15.944 11.406 8.135 1.00 84.12 97 PHE A N 1
ATOM 758 C CA . PHE A 1 97 ? -16.776 12.610 8.113 1.00 84.12 97 PHE A CA 1
ATOM 759 C C . PHE A 1 97 ? -18.221 12.325 8.532 1.00 84.12 97 PHE A C 1
ATOM 761 O O . PHE A 1 97 ? -18.796 13.118 9.274 1.00 84.12 97 PHE A O 1
ATOM 768 N N . GLY A 1 98 ? -18.794 11.189 8.121 1.00 86.56 98 GLY A N 1
ATOM 769 C CA . GLY A 1 98 ? -20.122 10.761 8.565 1.00 86.56 98 GLY A CA 1
ATOM 770 C C . GLY A 1 98 ? -20.181 10.529 10.076 1.00 86.56 98 GLY A C 1
ATOM 771 O O . GLY A 1 98 ? -21.077 11.039 10.747 1.00 86.56 98 GLY A O 1
ATOM 772 N N . MET A 1 99 ? -19.181 9.836 10.628 1.00 80.00 99 MET A N 1
ATOM 773 C CA . MET A 1 99 ? -19.039 9.630 12.071 1.00 80.00 99 MET A CA 1
ATOM 774 C C . MET A 1 99 ? -18.839 10.958 12.799 1.00 80.00 99 MET A C 1
ATOM 776 O O . MET A 1 99 ? -19.501 11.198 13.803 1.00 80.00 99 MET A O 1
ATOM 780 N N . LEU A 1 100 ? -17.980 11.842 12.282 1.00 77.81 100 LEU A N 1
ATOM 781 C CA . LEU A 1 100 ? -17.738 13.163 12.861 1.00 77.81 100 LEU A CA 1
ATOM 782 C C . LEU A 1 100 ? -19.020 14.006 12.886 1.00 77.81 100 LEU A C 1
ATOM 784 O O . LEU A 1 100 ? -19.319 14.625 13.904 1.00 77.81 100 LEU A O 1
ATOM 788 N N . GLY A 1 101 ? -19.812 13.972 11.810 1.00 82.06 101 GLY A N 1
ATOM 789 C CA . GLY A 1 101 ? -21.127 14.608 11.752 1.00 82.06 101 GLY A CA 1
ATOM 790 C C . GLY A 1 101 ? -22.085 14.046 12.804 1.00 82.0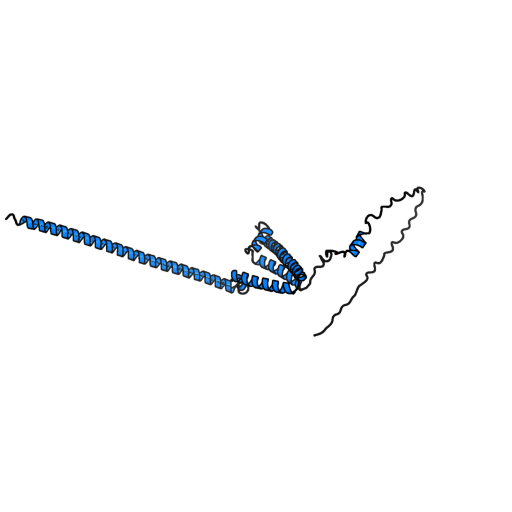6 101 GLY A C 1
ATOM 791 O O . GLY A 1 101 ? -22.679 14.812 13.559 1.00 82.06 101 GLY A O 1
ATOM 792 N N . LEU A 1 102 ? -22.175 12.721 12.937 1.00 80.12 102 LEU A N 1
ATOM 793 C CA . LEU A 1 102 ? -23.007 12.081 13.962 1.00 80.12 102 LEU A CA 1
ATOM 794 C C . LEU A 1 102 ? -22.560 12.456 15.388 1.00 80.12 102 LEU A C 1
ATOM 796 O O . LEU A 1 102 ? -23.390 12.768 16.242 1.00 80.12 102 LEU A O 1
ATOM 800 N N . LEU A 1 103 ? -21.247 12.496 15.628 1.00 73.00 103 LEU A N 1
ATOM 801 C CA . LEU A 1 103 ? -20.643 12.904 16.900 1.00 73.00 103 LEU A CA 1
ATOM 802 C C . LEU A 1 103 ? -20.954 14.367 17.245 1.00 73.00 103 LEU A C 1
ATOM 804 O O . LEU A 1 103 ? -21.155 14.676 18.417 1.00 73.00 103 LEU A O 1
ATOM 808 N N . THR A 1 104 ? -21.057 15.260 16.254 1.00 78.00 104 THR A N 1
ATOM 809 C CA . THR A 1 104 ? -21.446 16.659 16.514 1.00 78.00 104 THR A CA 1
ATOM 810 C C . THR A 1 104 ? -22.882 16.798 17.025 1.00 78.00 104 THR A C 1
ATOM 812 O O . THR A 1 104 ? -23.160 17.709 17.802 1.00 78.00 104 THR A O 1
ATOM 815 N N . VAL A 1 105 ? -23.779 15.874 16.663 1.00 85.38 105 VAL A N 1
ATOM 816 C CA . VAL A 1 105 ? -25.180 15.872 17.122 1.00 85.38 105 VAL A CA 1
ATOM 817 C C . VAL A 1 105 ? -25.307 15.346 18.559 1.00 85.38 105 VAL A C 1
ATOM 819 O O . VAL A 1 105 ? -26.135 15.834 19.322 1.00 85.38 105 VAL A O 1
ATOM 822 N N . LEU A 1 106 ? -24.466 14.385 18.955 1.00 79.00 106 LEU A N 1
ATOM 823 C CA . LEU A 1 106 ? -24.505 13.715 20.269 1.00 79.00 106 LEU A CA 1
ATOM 824 C C . LEU A 1 106 ? -23.865 14.523 21.419 1.00 79.00 106 LEU A C 1
ATOM 826 O O . LEU A 1 106 ? -23.863 14.078 22.570 1.00 79.00 106 LEU A O 1
ATOM 830 N N . GLY A 1 107 ? -23.336 15.712 21.126 1.00 83.31 107 GLY A N 1
ATOM 831 C CA . GLY A 1 107 ? -22.734 16.611 22.106 1.00 83.31 107 GLY A CA 1
ATOM 832 C C . GLY A 1 107 ? -21.295 16.243 22.513 1.00 83.31 107 GLY A C 1
ATOM 833 O O . GLY A 1 107 ? -20.828 15.122 22.321 1.00 83.31 107 GLY A O 1
ATOM 834 N N . PRO A 1 108 ? -20.548 17.191 23.104 1.00 79.50 108 PRO A N 1
ATOM 835 C CA . PRO A 1 108 ? -19.104 17.059 23.322 1.00 79.50 108 PRO A CA 1
ATOM 836 C C . PRO A 1 108 ? -18.717 16.002 24.368 1.00 79.50 108 PRO A C 1
ATOM 838 O O . PRO A 1 108 ? -17.596 15.497 24.336 1.00 79.50 108 PRO A O 1
ATOM 841 N N . MET A 1 109 ? -19.619 15.642 25.288 1.00 80.00 109 MET A N 1
ATOM 842 C CA . MET A 1 109 ? -19.300 14.692 26.361 1.00 80.00 109 MET A CA 1
ATOM 843 C C . MET A 1 109 ? -19.176 13.252 25.834 1.00 80.00 109 MET A C 1
ATOM 845 O O . MET A 1 109 ? -18.220 12.540 26.144 1.00 80.00 109 MET A O 1
ATOM 849 N N . THR A 1 110 ? -20.097 12.842 24.959 1.00 78.00 110 THR A N 1
ATOM 850 C CA . THR A 1 110 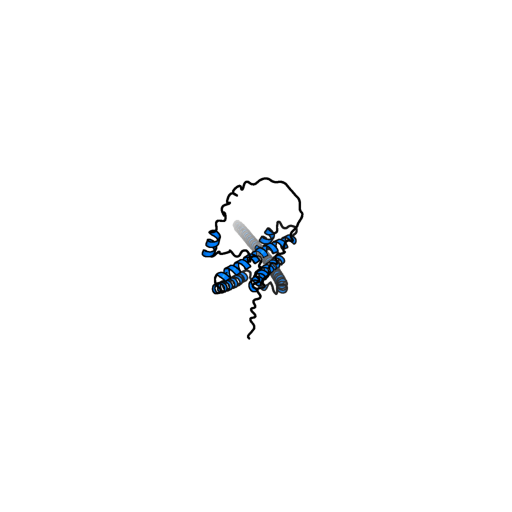? -20.078 11.507 24.342 1.00 78.00 110 THR A CA 1
ATOM 851 C C . THR A 1 110 ? -18.866 11.342 23.424 1.00 78.00 110 THR A C 1
ATOM 853 O O . THR A 1 110 ? -18.230 10.288 23.433 1.00 78.00 110 THR A O 1
ATOM 856 N N . PHE A 1 111 ? -18.462 12.407 22.719 1.00 79.81 111 PHE A N 1
ATOM 857 C CA . PHE A 1 111 ? -17.251 12.420 21.895 1.00 79.81 111 PHE A CA 1
ATOM 858 C C . PHE A 1 111 ? -15.994 12.067 22.695 1.00 79.81 111 PHE A C 1
ATOM 860 O O . PHE A 1 111 ? -15.217 11.211 22.274 1.00 79.81 111 PHE A O 1
ATOM 867 N N . VAL A 1 112 ? -15.791 12.689 23.861 1.00 83.25 112 VAL A N 1
ATOM 868 C CA . VAL A 1 112 ? -14.595 12.440 24.681 1.00 83.25 112 VAL A CA 1
ATOM 869 C C . VAL A 1 112 ? -14.561 10.994 25.170 1.00 83.25 112 VAL A C 1
ATOM 871 O O . VAL A 1 112 ? -13.495 10.375 25.165 1.00 83.25 112 VAL A O 1
ATOM 874 N N . GLN A 1 113 ? -15.710 10.436 25.556 1.00 82.56 113 GLN A N 1
ATOM 875 C CA . GLN A 1 113 ? -15.797 9.044 25.997 1.00 82.56 113 GLN A CA 1
ATOM 876 C C . GLN A 1 113 ? -15.481 8.074 24.855 1.00 82.56 113 GLN A C 1
ATOM 878 O O . GLN A 1 113 ? -14.607 7.223 25.015 1.00 82.56 113 GLN A O 1
ATOM 883 N N . VAL A 1 114 ? -16.111 8.247 23.688 1.00 82.75 114 VAL A N 1
ATOM 884 C CA . VAL A 1 114 ? -15.863 7.416 22.495 1.00 82.75 114 VAL A CA 1
ATOM 885 C C . VAL A 1 114 ? -14.411 7.519 22.045 1.00 82.75 114 VAL A C 1
ATOM 887 O O . VAL A 1 114 ? -13.780 6.511 21.728 1.00 82.75 114 VAL A O 1
ATOM 890 N N . TYR A 1 115 ? -13.852 8.727 22.023 1.00 85.00 115 TYR A N 1
ATOM 891 C CA . TYR A 1 115 ? -12.468 8.939 21.625 1.00 85.00 115 TYR A CA 1
ATOM 892 C C . TYR A 1 115 ? -11.502 8.236 22.581 1.00 85.00 115 TYR A C 1
ATOM 894 O O . TYR A 1 115 ? -10.617 7.513 22.127 1.00 85.00 115 TYR A O 1
ATOM 902 N N . LYS A 1 116 ? -11.692 8.384 23.900 1.00 86.38 116 LYS A N 1
ATOM 903 C CA . LYS A 1 116 ? -10.848 7.726 24.909 1.00 86.38 116 LYS A CA 1
ATOM 904 C C . LYS A 1 116 ? -10.914 6.203 24.798 1.00 86.38 116 LYS A C 1
ATOM 906 O O . LYS A 1 116 ? -9.867 5.555 24.817 1.00 86.38 116 LYS A O 1
ATOM 911 N N . THR A 1 117 ? -12.111 5.629 24.655 1.00 86.88 117 THR A N 1
ATOM 912 C CA . THR A 1 117 ? -12.272 4.173 24.521 1.00 86.88 117 THR A CA 1
ATOM 913 C C . THR A 1 117 ? -11.658 3.663 23.223 1.00 86.88 117 THR A C 1
ATOM 915 O O . THR A 1 117 ? -10.888 2.706 23.252 1.00 86.88 117 THR A O 1
ATOM 918 N N . THR A 1 118 ? -11.912 4.341 22.105 1.00 87.25 118 THR A N 1
ATOM 919 C CA . THR A 1 118 ? -11.408 3.929 20.789 1.00 87.25 118 THR A CA 1
ATOM 920 C C . THR A 1 118 ? -9.891 4.078 20.694 1.00 87.25 118 THR A C 1
ATOM 922 O O . THR A 1 118 ? -9.218 3.145 20.262 1.00 87.25 118 THR A O 1
ATOM 925 N N . ALA A 1 119 ? -9.327 5.206 21.137 1.00 90.06 119 ALA A N 1
ATOM 926 C CA . ALA A 1 119 ? -7.882 5.432 21.134 1.00 90.06 119 ALA A CA 1
ATOM 927 C C . ALA A 1 119 ? -7.159 4.442 22.057 1.00 90.06 119 ALA A C 1
ATOM 929 O O . ALA A 1 119 ? -6.147 3.862 21.664 1.00 90.06 119 ALA A O 1
ATOM 930 N N . GLY A 1 120 ? -7.707 4.189 23.251 1.00 90.75 120 GLY A N 1
ATOM 931 C CA . GLY A 1 120 ? -7.168 3.200 24.182 1.00 90.75 120 GLY A CA 1
ATOM 932 C C . GLY A 1 120 ? -7.192 1.783 23.609 1.00 90.75 120 GLY A C 1
ATOM 933 O O . GLY A 1 120 ? -6.187 1.079 23.675 1.00 90.75 120 GLY A O 1
ATOM 934 N N . SER A 1 121 ? -8.298 1.374 22.984 1.00 91.81 121 SER A N 1
ATOM 935 C CA . SER A 1 121 ? -8.408 0.057 22.346 1.00 91.81 121 SER A CA 1
ATOM 936 C C . SER A 1 121 ? -7.542 -0.077 21.095 1.00 91.81 121 SER A C 1
ATOM 938 O O . SER A 1 121 ? -6.980 -1.145 20.869 1.00 91.81 121 SER A O 1
ATOM 940 N N . ALA A 1 122 ? -7.372 0.991 20.313 1.00 92.56 122 ALA A N 1
ATOM 941 C CA . ALA A 1 122 ? -6.477 0.995 19.160 1.00 92.56 122 ALA A CA 1
ATOM 942 C C . ALA A 1 122 ? -5.007 0.878 19.581 1.00 92.56 122 ALA A C 1
ATOM 944 O O . ALA A 1 122 ? -4.289 0.048 19.021 1.00 92.56 122 ALA A O 1
ATOM 945 N N . LEU A 1 123 ? -4.571 1.654 20.581 1.00 94.50 123 LEU A N 1
ATOM 946 C CA . LEU A 1 123 ? -3.208 1.595 21.118 1.00 94.50 123 LEU A CA 1
ATOM 947 C C . LEU A 1 123 ? -2.944 0.268 21.834 1.00 94.50 123 LEU A C 1
ATOM 949 O O . LEU A 1 123 ? -1.959 -0.404 21.540 1.00 94.50 123 LEU A O 1
ATOM 953 N N . GLY A 1 124 ? -3.843 -0.149 22.727 1.00 93.88 124 GLY A N 1
ATOM 954 C CA . GLY A 1 124 ? -3.734 -1.423 23.437 1.00 93.88 124 GLY A CA 1
ATOM 955 C C . GLY A 1 124 ? -3.762 -2.613 22.481 1.00 93.88 124 GLY A C 1
ATOM 956 O O . GLY A 1 124 ? -2.935 -3.515 22.590 1.00 93.88 124 GLY A O 1
ATOM 957 N N . GLY A 1 125 ? -4.643 -2.582 21.481 1.00 94.19 125 GLY A N 1
ATOM 958 C CA . GLY A 1 125 ? -4.692 -3.589 20.429 1.00 94.19 125 GLY A CA 1
ATOM 959 C C . GLY A 1 125 ? -3.405 -3.646 19.608 1.00 94.19 125 GLY A C 1
ATOM 960 O O . GLY A 1 125 ? -2.970 -4.740 19.262 1.00 94.19 125 GLY A O 1
ATOM 961 N N . LEU A 1 126 ? -2.779 -2.499 19.319 1.00 94.50 126 LEU A N 1
ATOM 962 C CA . LEU A 1 126 ? -1.512 -2.442 18.586 1.00 94.50 126 LEU A CA 1
ATOM 963 C C . LEU A 1 126 ? -0.371 -3.058 19.405 1.00 94.50 126 LEU A C 1
ATOM 965 O O . LEU A 1 126 ? 0.425 -3.821 18.863 1.00 94.50 126 LEU A O 1
ATOM 969 N N . VAL A 1 127 ? -0.328 -2.787 20.713 1.00 96.00 127 VAL A N 1
ATOM 970 C CA . VAL A 1 127 ? 0.637 -3.407 21.637 1.00 96.00 127 VAL A CA 1
ATOM 971 C C . VAL A 1 127 ? 0.435 -4.922 21.682 1.00 96.00 127 VAL A C 1
ATOM 973 O O . VAL A 1 127 ? 1.391 -5.672 21.503 1.00 96.00 127 VAL A O 1
ATOM 976 N N . VAL A 1 128 ? -0.806 -5.391 21.849 1.00 96.12 128 VAL A N 1
ATOM 977 C CA . VAL A 1 128 ? -1.125 -6.829 21.864 1.00 96.12 128 VAL A CA 1
ATOM 978 C C . VAL A 1 128 ? -0.761 -7.489 20.531 1.00 96.12 128 VAL A C 1
ATOM 980 O O . VAL A 1 128 ? -0.153 -8.558 20.526 1.00 96.12 128 VAL A O 1
ATOM 983 N N . ALA A 1 129 ? -1.076 -6.852 19.401 1.00 95.19 129 ALA A N 1
ATOM 984 C CA . ALA A 1 129 ? -0.714 -7.348 18.077 1.00 95.19 129 ALA A CA 1
ATOM 985 C C . ALA A 1 129 ? 0.811 -7.414 17.882 1.00 95.19 129 ALA A C 1
ATOM 987 O O . ALA A 1 129 ? 1.305 -8.420 17.375 1.00 95.19 129 ALA A O 1
ATOM 988 N N . GLY A 1 130 ? 1.554 -6.401 18.343 1.00 93.50 130 GLY A N 1
ATOM 989 C CA . GLY A 1 130 ? 3.020 -6.393 18.343 1.00 93.50 130 GLY A CA 1
ATOM 990 C C . GLY A 1 130 ? 3.613 -7.521 19.192 1.00 93.50 130 GLY A C 1
ATOM 991 O O . GLY A 1 130 ? 4.519 -8.215 18.740 1.00 93.50 130 GLY A O 1
ATOM 992 N N . CYS A 1 131 ? 3.048 -7.792 20.374 1.00 95.12 131 CYS A N 1
ATOM 993 C CA . CYS A 1 131 ? 3.447 -8.932 21.206 1.00 95.12 131 CYS A CA 1
ATOM 994 C C . CYS A 1 131 ? 3.179 -10.278 20.512 1.00 95.12 131 CYS A C 1
ATOM 996 O O . CYS A 1 131 ? 4.030 -11.164 20.525 1.00 95.12 131 CYS A O 1
ATOM 998 N N . VAL A 1 132 ? 2.016 -10.443 19.875 1.00 93.75 132 VAL A N 1
ATOM 999 C CA . VAL A 1 132 ? 1.695 -11.662 19.111 1.00 93.75 132 VAL A CA 1
ATOM 1000 C C . VAL A 1 132 ? 2.632 -11.829 17.908 1.00 93.75 132 VAL A C 1
ATOM 1002 O O . VAL A 1 132 ? 3.019 -12.956 17.597 1.00 93.75 132 VAL A O 1
ATOM 1005 N N . GLY A 1 133 ? 3.003 -10.731 17.242 1.00 91.94 133 GLY A N 1
ATOM 1006 C CA . GLY A 1 133 ? 4.003 -10.716 16.169 1.00 91.94 133 GLY A CA 1
ATOM 1007 C C . GLY A 1 133 ? 5.381 -11.149 16.665 1.00 91.94 133 GLY A C 1
ATOM 1008 O O . GLY A 1 133 ? 5.978 -12.058 16.091 1.00 91.94 133 GLY A O 1
ATOM 1009 N N . PHE A 1 134 ? 5.814 -10.599 17.801 1.00 94.00 134 PHE A N 1
ATOM 1010 C CA . PHE A 1 134 ? 7.085 -10.931 18.446 1.00 94.00 134 PHE A CA 1
ATOM 1011 C C . PHE A 1 134 ? 7.221 -12.431 18.746 1.00 94.00 134 PHE A C 1
ATOM 1013 O O . PHE A 1 134 ? 8.246 -13.031 18.446 1.00 94.00 134 PHE A O 1
ATOM 1020 N N . PHE A 1 135 ? 6.169 -13.080 19.258 1.00 93.62 135 PHE A N 1
ATOM 1021 C CA . PHE A 1 135 ? 6.204 -14.529 19.516 1.00 93.62 135 PHE A CA 1
ATOM 1022 C C . PHE A 1 135 ? 6.154 -15.397 18.253 1.00 93.62 135 PHE A C 1
ATOM 1024 O O . PHE A 1 135 ? 6.475 -16.584 18.314 1.00 93.62 135 PHE A O 1
ATOM 1031 N N . ARG A 1 136 ? 5.725 -14.844 17.114 1.00 92.50 136 ARG A N 1
ATOM 1032 C CA . ARG A 1 136 ? 5.667 -15.568 15.838 1.00 92.50 136 ARG A CA 1
ATOM 1033 C C . ARG A 1 136 ? 6.965 -15.487 15.045 1.00 92.50 136 ARG A C 1
ATOM 1035 O O . ARG A 1 136 ? 7.251 -16.423 14.301 1.00 92.50 136 ARG A O 1
ATOM 1042 N N . VAL A 1 137 ? 7.708 -14.388 15.168 1.00 89.12 137 VAL A N 1
ATOM 1043 C CA . VAL A 1 137 ? 8.924 -14.125 14.393 1.00 89.12 137 VAL A CA 1
ATOM 1044 C C . VAL A 1 137 ? 10.146 -14.285 15.308 1.00 89.12 137 VAL A C 1
ATOM 1046 O O . VAL A 1 137 ? 10.428 -13.381 16.096 1.00 89.12 137 VAL A O 1
ATOM 1049 N N . PRO A 1 138 ? 10.880 -15.414 15.220 1.00 84.69 138 PRO A N 1
ATOM 1050 C CA . PRO A 1 138 ? 11.972 -15.729 16.146 1.00 84.69 138 PRO A CA 1
ATOM 1051 C C . PRO A 1 138 ? 13.162 -14.755 16.084 1.00 84.69 138 PRO A C 1
ATOM 1053 O O . PRO A 1 138 ? 13.920 -14.692 17.044 1.00 84.69 138 PRO A O 1
ATOM 1056 N N . ASP A 1 139 ? 13.280 -13.960 15.014 1.00 89.25 139 ASP A N 1
ATOM 1057 C CA . ASP A 1 139 ? 14.371 -12.996 14.795 1.00 89.25 139 ASP A CA 1
ATOM 1058 C C . ASP A 1 139 ? 13.921 -11.522 14.883 1.00 89.25 139 ASP A C 1
ATOM 1060 O O . ASP A 1 139 ? 14.589 -10.624 14.365 1.00 89.25 139 ASP A O 1
ATOM 1064 N N . SER A 1 140 ? 12.770 -11.236 15.501 1.00 84.31 140 SER A N 1
ATOM 1065 C CA . SER A 1 140 ? 12.286 -9.854 15.615 1.00 84.31 140 SER A CA 1
ATOM 1066 C C . SER A 1 140 ? 13.125 -9.036 16.611 1.00 84.31 140 SER A C 1
ATOM 1068 O O . SER A 1 140 ? 13.410 -9.466 17.729 1.00 84.31 140 SER A O 1
ATOM 1070 N N . ALA A 1 141 ? 13.511 -7.816 16.218 1.00 86.50 141 ALA A N 1
ATOM 1071 C CA . ALA A 1 141 ? 14.343 -6.920 17.034 1.00 86.50 141 ALA A CA 1
ATOM 1072 C C . ALA A 1 141 ? 13.637 -6.428 18.317 1.00 86.50 141 ALA A C 1
ATOM 1074 O O . ALA A 1 141 ? 14.281 -5.934 19.244 1.00 86.50 141 ALA A O 1
ATOM 1075 N N . GLY A 1 142 ? 12.310 -6.566 18.382 1.00 93.12 142 GLY A N 1
ATOM 1076 C CA . GLY A 1 142 ? 11.484 -6.263 19.545 1.00 93.12 142 GLY A CA 1
ATOM 1077 C C . GLY A 1 142 ? 10.012 -6.096 19.171 1.00 93.12 142 GLY A C 1
ATOM 1078 O O . GLY A 1 142 ? 9.674 -5.792 18.030 1.00 93.12 142 GLY A O 1
ATOM 1079 N N . TRP A 1 143 ? 9.118 -6.240 20.151 1.00 94.50 143 TRP A N 1
ATOM 1080 C CA . TRP A 1 143 ? 7.665 -6.122 19.941 1.00 94.50 143 TRP A CA 1
ATOM 1081 C C . TRP A 1 143 ? 7.229 -4.750 19.397 1.00 94.50 143 TRP A C 1
ATOM 1083 O O . TRP A 1 143 ? 6.219 -4.644 18.703 1.00 94.50 143 TRP A O 1
ATOM 1093 N N . LEU A 1 144 ? 7.989 -3.694 19.706 1.00 95.25 144 LEU A N 1
ATOM 1094 C CA . LEU A 1 144 ? 7.701 -2.339 19.242 1.00 95.25 144 LEU A CA 1
ATOM 1095 C C . LEU A 1 144 ? 8.017 -2.167 17.749 1.00 95.25 144 LEU A C 1
ATOM 1097 O O . LEU A 1 144 ? 7.310 -1.436 17.061 1.00 95.25 144 LEU A O 1
ATOM 1101 N N . ASP A 1 145 ? 9.040 -2.858 17.241 1.00 94.19 145 ASP A N 1
ATOM 1102 C CA . ASP A 1 145 ? 9.374 -2.827 15.815 1.00 94.19 145 ASP A CA 1
ATOM 1103 C C . ASP A 1 145 ? 8.270 -3.512 14.999 1.00 94.19 145 ASP A C 1
ATOM 1105 O O . ASP A 1 145 ? 7.764 -2.944 14.035 1.00 94.19 145 ASP A O 1
ATOM 1109 N N . GLU A 1 146 ? 7.759 -4.647 15.485 1.00 93.31 146 GLU A N 1
ATOM 1110 C CA . GLU A 1 146 ? 6.589 -5.320 14.904 1.00 93.31 146 GLU A CA 1
ATOM 1111 C C . GLU A 1 146 ? 5.342 -4.420 14.892 1.00 93.31 146 GLU A C 1
ATOM 1113 O O . GLU A 1 146 ? 4.624 -4.345 13.891 1.00 93.31 146 GLU A O 1
ATOM 1118 N N . ALA A 1 147 ? 5.099 -3.665 15.968 1.00 93.06 147 ALA A N 1
ATOM 1119 C CA . ALA A 1 147 ? 4.013 -2.685 16.011 1.00 93.06 147 ALA A CA 1
ATOM 1120 C C . ALA A 1 147 ? 4.199 -1.558 14.972 1.00 93.06 147 ALA A C 1
ATOM 1122 O O . ALA A 1 147 ? 3.229 -1.137 14.334 1.00 93.06 147 ALA A O 1
ATOM 1123 N N . ILE A 1 148 ? 5.433 -1.090 14.755 1.00 93.75 148 ILE A N 1
ATOM 1124 C CA . ILE A 1 148 ? 5.755 -0.094 13.721 1.00 93.75 148 ILE A CA 1
ATOM 1125 C C . ILE A 1 148 ? 5.571 -0.688 12.318 1.00 93.75 148 ILE A C 1
ATOM 1127 O O . ILE A 1 148 ? 5.057 -0.002 11.433 1.00 93.75 148 ILE A O 1
ATOM 1131 N N . VAL A 1 149 ? 5.947 -1.948 12.096 1.00 92.56 149 VAL A N 1
ATOM 1132 C CA . VAL A 1 149 ? 5.748 -2.661 10.822 1.00 92.56 149 VAL A CA 1
ATOM 1133 C C . VAL A 1 149 ? 4.255 -2.808 10.505 1.00 92.56 149 VAL A C 1
ATOM 1135 O O . VAL A 1 149 ? 3.831 -2.514 9.381 1.00 92.56 149 VAL A O 1
ATOM 1138 N N . LEU A 1 150 ? 3.439 -3.156 11.506 1.00 92.62 150 LEU A N 1
ATOM 1139 C CA . LEU A 1 150 ? 1.974 -3.145 11.423 1.00 92.62 150 LEU A CA 1
ATOM 1140 C C . LEU A 1 150 ? 1.439 -1.748 11.073 1.00 92.62 150 LEU A C 1
ATOM 1142 O O . LEU A 1 150 ? 0.613 -1.610 10.169 1.00 92.62 150 LEU A O 1
ATOM 1146 N N . LEU A 1 151 ? 1.946 -0.695 11.714 1.00 91.56 151 LEU A N 1
ATOM 1147 C CA . LEU A 1 151 ? 1.515 0.676 11.432 1.00 91.56 151 LEU A CA 1
ATOM 1148 C C . LEU A 1 151 ? 1.926 1.151 10.026 1.00 91.56 151 LEU A C 1
ATOM 1150 O O . LEU A 1 151 ? 1.194 1.903 9.386 1.00 91.56 151 LEU A O 1
ATOM 1154 N N . LYS A 1 152 ? 3.065 0.673 9.513 1.00 91.38 152 LYS A N 1
ATOM 1155 C CA . LYS A 1 152 ? 3.552 0.942 8.150 1.00 91.38 152 LYS A CA 1
ATOM 1156 C C . LYS A 1 152 ? 2.779 0.194 7.060 1.00 91.38 152 LYS A C 1
ATOM 1158 O O . LYS A 1 152 ? 3.102 0.375 5.889 1.00 91.38 152 LYS A O 1
ATOM 1163 N N . GLY A 1 153 ? 1.817 -0.665 7.398 1.00 89.75 153 GLY A N 1
ATOM 1164 C CA . GLY A 1 153 ? 1.082 -1.448 6.396 1.00 89.75 153 GLY A CA 1
ATOM 1165 C C . GLY A 1 153 ? 1.812 -2.709 5.913 1.00 89.75 153 GLY A C 1
ATOM 1166 O O . GLY A 1 153 ? 1.353 -3.342 4.970 1.00 89.75 153 GLY A O 1
ATOM 1167 N N . HIS A 1 154 ? 2.949 -3.061 6.521 1.00 91.06 154 HIS A N 1
ATOM 1168 C CA . HIS A 1 154 ? 3.801 -4.178 6.089 1.00 91.06 154 HIS A CA 1
ATOM 1169 C C . HIS A 1 154 ? 3.707 -5.391 7.031 1.00 91.06 154 HIS A C 1
ATOM 1171 O O . HIS A 1 154 ? 4.502 -6.322 6.925 1.00 91.06 154 HIS A O 1
ATOM 1177 N N . GLY A 1 155 ? 2.760 -5.377 7.974 1.00 87.62 155 GLY A N 1
ATOM 1178 C CA . GLY A 1 155 ? 2.595 -6.439 8.961 1.00 87.62 155 GLY A CA 1
ATOM 1179 C C . GLY A 1 155 ? 1.961 -7.715 8.395 1.00 87.62 155 GLY A C 1
ATOM 1180 O O . GLY A 1 155 ? 1.277 -7.687 7.368 1.00 87.62 155 GLY A O 1
ATOM 1181 N N . PRO A 1 156 ? 2.122 -8.855 9.083 1.00 88.44 156 PRO A N 1
ATOM 1182 C CA . PRO A 1 156 ? 1.391 -10.070 8.751 1.00 88.44 156 PRO A CA 1
ATOM 1183 C C . PRO A 1 156 ? -0.120 -9.871 8.951 1.00 88.44 156 PRO A C 1
ATOM 1185 O O . PRO A 1 156 ? -0.561 -9.233 9.910 1.00 88.44 156 PRO A O 1
ATOM 1188 N N . SER A 1 157 ? -0.934 -10.493 8.092 1.00 88.00 157 SER A N 1
ATOM 1189 C CA . SER A 1 157 ? -2.406 -10.413 8.143 1.00 88.00 157 SER A CA 1
ATOM 1190 C C . SER A 1 157 ? -2.987 -10.806 9.507 1.00 88.00 157 SER A C 1
ATOM 1192 O O . SER A 1 157 ? -3.946 -10.195 9.977 1.00 88.00 157 SER A O 1
ATOM 1194 N N . ALA A 1 158 ? -2.365 -11.774 10.186 1.00 89.44 158 ALA A N 1
ATOM 1195 C CA . ALA A 1 158 ? -2.753 -12.198 11.528 1.00 89.44 158 ALA A CA 1
ATOM 1196 C C . ALA A 1 158 ? -2.636 -11.069 12.569 1.00 89.44 158 ALA A C 1
ATOM 1198 O O . ALA A 1 158 ? -3.480 -10.976 13.459 1.00 89.44 158 ALA A O 1
ATOM 1199 N N . GLY A 1 159 ? -1.627 -10.198 12.454 1.00 92.56 159 GLY A N 1
ATOM 1200 C CA . GLY A 1 159 ? -1.462 -9.056 13.356 1.00 92.56 159 GLY A CA 1
ATOM 1201 C C . GLY A 1 159 ? -2.581 -8.029 13.175 1.00 92.56 159 GLY A C 1
ATOM 1202 O O . GLY A 1 159 ? -3.161 -7.577 14.160 1.00 92.56 159 GLY A O 1
ATOM 1203 N N . TYR A 1 160 ? -2.973 -7.748 11.927 1.00 91.31 160 TYR A N 1
ATOM 1204 C CA . TYR A 1 160 ? -4.124 -6.886 11.636 1.00 91.31 160 TYR A CA 1
ATOM 1205 C C . TYR A 1 160 ? -5.440 -7.480 12.136 1.00 91.31 160 TYR A C 1
ATOM 1207 O O . TYR A 1 160 ? -6.263 -6.748 12.678 1.00 91.31 160 TYR A O 1
ATOM 1215 N N . ALA A 1 161 ? -5.635 -8.796 12.007 1.00 90.06 161 ALA A N 1
ATOM 1216 C CA . ALA A 1 161 ? -6.834 -9.462 12.510 1.00 90.06 161 ALA A CA 1
ATOM 1217 C C . ALA A 1 161 ? -6.960 -9.322 14.035 1.00 90.06 161 ALA A C 1
ATOM 1219 O O . ALA A 1 161 ? -8.024 -8.957 14.530 1.00 90.06 161 ALA A O 1
ATOM 1220 N N . VAL A 1 162 ? -5.867 -9.547 14.775 1.00 92.88 162 VAL A N 1
ATOM 1221 C CA . VAL A 1 162 ? -5.832 -9.353 16.236 1.00 92.88 162 VAL A CA 1
ATOM 1222 C C . VAL A 1 162 ? -6.077 -7.889 16.597 1.00 92.88 162 VAL A C 1
ATOM 1224 O O . VAL A 1 162 ? -6.858 -7.605 17.503 1.00 92.88 162 VAL A O 1
ATOM 1227 N N . TRP A 1 163 ? -5.459 -6.956 15.871 1.00 95.00 163 TRP A N 1
ATOM 1228 C CA . TRP A 1 163 ? -5.631 -5.528 16.115 1.00 95.00 163 TRP A CA 1
ATOM 1229 C C . TRP A 1 163 ? -7.082 -5.071 15.906 1.00 95.00 163 TRP A C 1
ATOM 1231 O O . TRP A 1 163 ? -7.668 -4.458 16.799 1.00 95.00 163 TRP A O 1
ATOM 1241 N N . VAL A 1 164 ? -7.695 -5.434 14.776 1.00 91.62 164 VAL A N 1
ATOM 1242 C CA . VAL A 1 164 ? -9.098 -5.113 14.468 1.00 91.62 164 VAL A CA 1
ATOM 1243 C C . VAL A 1 164 ? -10.043 -5.782 15.464 1.00 91.62 164 VAL A C 1
ATOM 1245 O O . VAL A 1 164 ? -10.992 -5.140 15.907 1.00 91.62 164 VAL A O 1
ATOM 1248 N N . LEU A 1 165 ? -9.774 -7.028 15.870 1.00 92.06 165 LEU A N 1
ATOM 1249 C CA . LEU A 1 165 ? -10.557 -7.715 16.900 1.00 92.06 165 LEU A CA 1
ATOM 1250 C C . LEU A 1 165 ? -10.522 -6.942 18.227 1.00 92.06 165 LEU A C 1
ATOM 1252 O O . LEU A 1 165 ? -11.567 -6.726 18.832 1.00 92.06 165 LEU A O 1
ATOM 1256 N N . MET A 1 166 ? -9.348 -6.479 18.664 1.00 91.94 166 MET A N 1
ATOM 1257 C CA . MET A 1 166 ? -9.213 -5.699 19.902 1.00 91.94 166 MET A CA 1
ATOM 1258 C C . MET A 1 166 ? -9.943 -4.353 19.829 1.00 91.94 166 MET A C 1
ATOM 1260 O O . MET A 1 166 ? -10.603 -3.956 20.791 1.00 91.94 166 MET A O 1
ATOM 1264 N N . VAL A 1 167 ? -9.887 -3.674 18.680 1.00 90.69 167 VAL A N 1
ATOM 1265 C CA . VAL A 1 167 ? -10.666 -2.448 18.444 1.00 90.69 167 VAL A CA 1
ATOM 1266 C C . VAL A 1 167 ? -12.166 -2.745 18.476 1.00 90.69 167 VAL A C 1
ATOM 1268 O O . VAL A 1 167 ? -12.909 -2.046 19.162 1.00 90.69 167 VAL A O 1
ATOM 1271 N N . ALA A 1 168 ? -12.611 -3.809 17.804 1.00 89.12 168 ALA A N 1
ATOM 1272 C CA . ALA A 1 168 ? -14.012 -4.220 17.778 1.00 89.12 168 ALA A CA 1
ATOM 1273 C C . ALA A 1 168 ? -14.533 -4.578 19.176 1.00 89.12 168 ALA A C 1
ATOM 1275 O O . ALA A 1 168 ? -15.626 -4.154 19.539 1.00 89.12 168 ALA A O 1
ATOM 1276 N N . VAL A 1 169 ? -13.741 -5.282 19.992 1.00 89.75 169 VAL A N 1
ATOM 1277 C CA . VAL A 1 169 ? -14.067 -5.566 21.400 1.00 89.75 169 VAL A CA 1
ATOM 1278 C C . VAL A 1 169 ? -14.180 -4.270 22.204 1.00 89.75 169 VAL A C 1
ATOM 1280 O O . VAL A 1 169 ? -15.103 -4.131 23.002 1.00 89.75 169 VAL A O 1
ATOM 1283 N N . GLY A 1 170 ? -13.294 -3.297 21.977 1.00 87.81 170 GLY A N 1
ATOM 1284 C CA . GLY A 1 170 ? -13.360 -1.977 22.609 1.00 87.81 170 GLY A CA 1
ATOM 1285 C C . GLY A 1 170 ? -14.634 -1.199 22.282 1.00 87.81 170 GLY A C 1
ATOM 1286 O O . GLY A 1 170 ? -15.279 -0.655 23.180 1.00 87.81 170 GLY A O 1
ATOM 1287 N N . VAL A 1 171 ? -15.022 -1.194 21.006 1.00 86.00 171 VAL A N 1
ATOM 1288 C CA . VAL A 1 171 ? -16.259 -0.559 20.528 1.00 86.00 171 VAL A CA 1
ATOM 1289 C C . VAL A 1 171 ? -17.490 -1.298 21.049 1.00 86.00 171 VAL A C 1
ATOM 1291 O O . VAL A 1 171 ? -18.420 -0.661 21.536 1.00 86.00 171 VAL A O 1
ATOM 1294 N N . LEU A 1 172 ? -17.487 -2.633 21.008 1.00 88.06 172 LEU A N 1
ATOM 1295 C CA . LEU A 1 172 ? -18.577 -3.455 21.532 1.00 88.06 172 LEU A CA 1
ATOM 1296 C C . LEU A 1 172 ? -18.751 -3.240 23.039 1.00 88.06 172 LEU A C 1
ATOM 1298 O O . LEU A 1 172 ? -19.873 -3.095 23.514 1.00 88.06 172 LEU A O 1
ATOM 1302 N N . ARG A 1 173 ? -17.645 -3.146 23.784 1.00 86.62 173 ARG A N 1
ATOM 1303 C CA . ARG A 1 173 ? -17.650 -2.821 25.214 1.00 86.62 173 ARG A CA 1
ATOM 1304 C C . ARG A 1 173 ? -18.289 -1.460 25.477 1.00 86.62 173 ARG A C 1
ATOM 1306 O O . ARG A 1 173 ? -19.080 -1.341 26.407 1.00 86.62 173 ARG A O 1
ATOM 1313 N N . TRP A 1 174 ? -17.9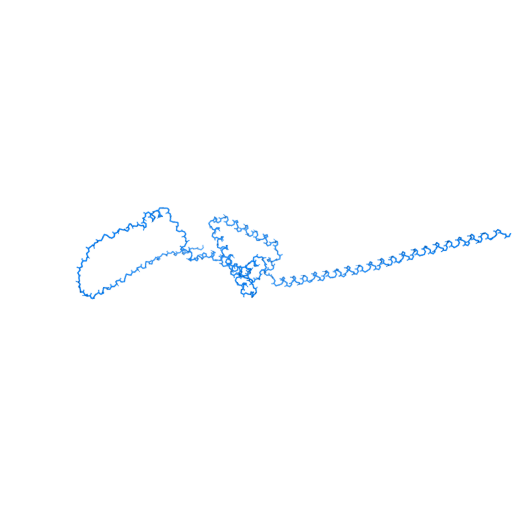46 -0.453 24.672 1.00 85.00 174 TRP A N 1
ATOM 1314 C CA . TRP A 1 174 ? -18.555 0.873 24.769 1.00 85.00 174 TRP A CA 1
ATOM 1315 C C . TRP A 1 174 ? -20.059 0.824 24.463 1.00 85.00 174 TRP A C 1
ATOM 1317 O O . TRP A 1 174 ? -20.849 1.374 25.222 1.00 85.00 174 TRP A O 1
ATOM 1327 N N . TYR A 1 175 ? -20.466 0.101 23.416 1.00 83.00 175 TYR A N 1
ATOM 1328 C CA . TYR A 1 175 ? -21.871 -0.031 23.022 1.00 83.00 175 TYR A CA 1
ATOM 1329 C C . TYR A 1 175 ? -22.732 -0.739 24.079 1.00 83.00 175 TYR A C 1
ATOM 1331 O O . TYR A 1 175 ? -23.870 -0.345 24.315 1.00 83.00 175 TYR A O 1
ATOM 1339 N N . LEU A 1 176 ? -22.189 -1.765 24.740 1.00 87.19 176 LEU A N 1
ATOM 1340 C CA . LEU A 1 176 ? -22.881 -2.494 25.808 1.00 87.19 176 LEU A CA 1
ATOM 1341 C C . LEU A 1 176 ? -22.914 -1.734 27.145 1.00 87.19 176 LEU A C 1
ATOM 1343 O O . LEU A 1 176 ? -23.522 -2.225 28.094 1.00 87.19 176 LEU A O 1
ATOM 1347 N N . GLY A 1 177 ? -22.239 -0.583 27.251 1.00 82.88 177 GLY A N 1
ATOM 1348 C CA . GLY A 1 177 ? -22.116 0.150 28.513 1.00 82.88 177 GLY A CA 1
ATOM 1349 C C . GLY A 1 177 ? -21.390 -0.653 29.595 1.00 82.88 177 GLY A C 1
ATOM 1350 O O . GLY A 1 177 ? -21.661 -0.490 30.781 1.00 82.88 177 GLY A O 1
ATOM 1351 N N . TRP A 1 178 ? -20.497 -1.570 29.205 1.00 81.25 178 TRP A N 1
ATOM 1352 C CA . TRP A 1 178 ? -19.702 -2.340 30.159 1.00 81.25 178 TRP A CA 1
ATOM 1353 C C . TRP A 1 178 ? -18.579 -1.465 30.704 1.00 81.25 178 TRP A C 1
ATOM 1355 O O . TRP A 1 178 ? -17.434 -1.484 30.222 1.00 81.25 178 TRP A O 1
ATOM 1365 N N . ASP A 1 179 ? -18.927 -0.687 31.720 1.00 68.75 179 ASP A N 1
ATOM 1366 C CA . ASP A 1 179 ? -17.973 0.037 32.535 1.00 68.75 179 ASP A CA 1
ATOM 1367 C C . ASP A 1 179 ? -17.246 -0.963 33.429 1.00 68.75 179 ASP A C 1
ATOM 1369 O O . ASP A 1 179 ? -17.804 -1.576 34.339 1.00 68.75 179 ASP A O 1
ATOM 1373 N N . TRP A 1 180 ? -15.965 -1.176 33.130 1.00 59.00 180 TRP A N 1
ATOM 1374 C CA . TRP A 1 180 ? -15.102 -1.929 34.023 1.00 59.00 180 TRP A CA 1
ATOM 1375 C C . TRP A 1 180 ? -14.929 -1.067 35.270 1.00 59.00 180 TRP A C 1
ATOM 1377 O O . TRP A 1 180 ? -14.166 -0.102 35.272 1.00 59.00 180 TRP A O 1
ATOM 1387 N N . VAL A 1 181 ? -15.623 -1.451 36.340 1.00 55.19 181 VAL A N 1
ATOM 1388 C CA . VAL A 1 181 ? -15.590 -0.850 37.688 1.00 55.19 181 VAL A CA 1
ATOM 1389 C C . VAL A 1 181 ? -14.167 -0.798 38.288 1.00 55.19 181 VAL A C 1
ATOM 1391 O O . VAL A 1 181 ? -13.960 -0.264 39.368 1.00 55.19 181 VAL A O 1
ATOM 1394 N N . LEU A 1 182 ? -13.141 -1.274 37.579 1.00 53.66 182 LEU A N 1
ATOM 1395 C CA . LEU A 1 182 ? -11.733 -1.117 37.948 1.00 53.66 182 LEU A CA 1
ATOM 1396 C C . LEU A 1 182 ? -11.260 0.346 38.014 1.00 53.66 182 LEU A C 1
ATOM 1398 O O . LEU A 1 182 ? -10.290 0.610 38.717 1.00 53.66 182 LEU A O 1
ATOM 1402 N N . TYR A 1 183 ? -11.945 1.289 37.355 1.00 51.50 183 TYR A N 1
ATOM 1403 C CA . TYR A 1 183 ? -11.646 2.728 37.456 1.00 51.50 183 TYR A CA 1
ATOM 1404 C C . TYR A 1 183 ? -12.727 3.558 38.158 1.00 51.50 183 TYR A C 1
ATOM 1406 O O . TYR A 1 183 ? -12.536 4.757 38.328 1.00 51.50 183 TYR A O 1
ATOM 1414 N N . ALA A 1 184 ? -13.814 2.945 38.640 1.00 51.31 184 ALA A N 1
ATOM 1415 C CA . ALA A 1 184 ? -14.880 3.670 39.345 1.00 51.31 184 ALA A CA 1
ATOM 1416 C C . ALA A 1 184 ? -14.405 4.335 40.655 1.00 51.31 184 ALA A C 1
ATOM 1418 O O . ALA A 1 184 ? -15.092 5.182 41.209 1.00 51.31 184 ALA A O 1
ATOM 1419 N N . VAL A 1 185 ? -13.222 3.964 41.159 1.00 53.84 185 VAL A N 1
ATOM 1420 C CA . VAL A 1 185 ? -12.629 4.538 42.380 1.00 53.84 185 VAL A CA 1
ATOM 1421 C C . VAL A 1 185 ? -11.763 5.776 42.089 1.00 53.84 185 VAL A C 1
ATOM 1423 O O . VAL A 1 185 ? -11.347 6.458 43.020 1.00 53.84 185 VAL A O 1
ATOM 1426 N N . VAL A 1 186 ? -11.513 6.105 40.817 1.00 54.09 186 VAL A N 1
ATOM 1427 C CA . VAL A 1 186 ? -10.794 7.327 40.408 1.00 54.09 186 VAL A CA 1
ATOM 1428 C C . VAL A 1 186 ? -11.687 8.185 39.512 1.00 54.09 186 VAL A C 1
ATOM 1430 O O . VAL A 1 186 ? -11.222 8.789 38.550 1.00 54.09 186 VAL A O 1
ATOM 1433 N N . ASP A 1 187 ? -12.988 8.235 39.802 1.00 54.22 187 ASP A N 1
ATOM 1434 C CA . ASP A 1 187 ? -13.705 9.460 39.470 1.00 54.22 187 ASP A CA 1
ATOM 1435 C C . ASP A 1 187 ? -13.103 10.539 40.361 1.00 54.22 187 ASP A C 1
ATOM 1437 O O . ASP A 1 187 ? -13.036 10.377 41.585 1.00 54.22 187 ASP A O 1
ATOM 1441 N N . ASP A 1 188 ? -12.588 11.597 39.735 1.00 55.31 188 ASP A N 1
ATOM 1442 C CA . ASP A 1 188 ? -12.158 12.794 40.436 1.00 55.31 188 ASP A CA 1
ATOM 1443 C C . ASP A 1 188 ? -13.262 13.139 41.430 1.00 55.31 188 ASP A C 1
ATOM 1445 O O . ASP A 1 188 ? -14.382 13.482 41.039 1.00 55.31 188 ASP A O 1
ATOM 1449 N N . VAL A 1 189 ? -12.969 12.995 42.727 1.00 55.78 189 VAL A N 1
ATOM 1450 C CA . VAL A 1 189 ? -13.834 13.509 43.779 1.00 55.78 189 VAL A CA 1
ATOM 1451 C C . VAL A 1 189 ? -13.779 15.017 43.602 1.00 55.78 189 VAL A C 1
ATOM 1453 O O . VAL A 1 189 ? -12.971 15.709 44.221 1.00 55.78 189 VAL A O 1
ATOM 1456 N N . TYR A 1 190 ? -14.623 15.535 42.712 1.00 53.81 190 TYR A N 1
ATOM 1457 C CA . TYR A 1 190 ? -15.010 16.925 42.673 1.00 53.81 190 TYR A CA 1
ATOM 1458 C C . TYR A 1 190 ? -15.719 17.154 43.996 1.00 53.81 190 TYR A C 1
ATOM 1460 O O . TYR A 1 190 ? -16.942 17.077 44.100 1.00 53.81 190 TYR A O 1
ATOM 1468 N N . MET A 1 191 ? -14.937 17.386 45.049 1.00 58.62 191 MET A N 1
ATOM 1469 C CA . MET A 1 191 ? -15.469 17.965 46.255 1.00 58.62 191 MET A CA 1
ATOM 1470 C C . MET A 1 191 ? -15.957 19.342 45.830 1.00 58.62 191 MET A C 1
ATOM 1472 O O . MET A 1 191 ? -15.184 20.287 45.681 1.00 58.62 191 MET A O 1
ATOM 1476 N N . SER A 1 192 ? -17.256 19.442 45.565 1.00 61.56 192 SER A N 1
ATOM 1477 C CA . SER A 1 192 ? -17.945 20.709 45.404 1.00 61.56 192 SER A CA 1
ATOM 1478 C C . SER A 1 192 ? -17.494 21.625 46.542 1.00 61.56 192 SER A C 1
ATOM 1480 O O . SER A 1 192 ? -17.454 21.199 47.702 1.00 61.56 192 SER A O 1
ATOM 1482 N N . GLY A 1 193 ? -17.105 22.858 46.203 1.00 68.88 193 GLY A N 1
ATOM 1483 C CA . GLY A 1 193 ? -16.414 23.796 47.097 1.00 68.88 193 GLY A CA 1
ATOM 1484 C C . GLY A 1 193 ? -16.938 23.896 48.542 1.00 68.88 193 GLY A C 1
ATOM 1485 O O . GLY A 1 193 ? -16.108 24.033 49.438 1.00 68.88 193 GLY A O 1
ATOM 1486 N N . PRO A 1 194 ? -18.252 23.773 48.834 1.00 71.12 194 PRO A N 1
ATOM 1487 C CA . PRO A 1 194 ? -18.742 23.795 50.214 1.00 71.12 194 PRO A CA 1
ATOM 1488 C C . PRO A 1 194 ? -18.288 22.579 51.035 1.00 71.12 194 PRO A C 1
ATOM 1490 O O . PRO A 1 194 ? -17.819 22.727 52.158 1.00 71.12 194 PRO A O 1
ATOM 1493 N N . THR A 1 195 ? -18.383 21.379 50.462 1.00 66.69 195 THR A N 1
ATOM 1494 C CA . THR A 1 195 ? -17.971 20.114 51.093 1.00 66.69 195 THR A CA 1
ATOM 1495 C C . THR A 1 195 ? -16.452 19.983 51.178 1.00 66.69 195 THR A C 1
ATOM 1497 O O . THR A 1 195 ? -15.947 19.544 52.207 1.00 66.69 195 THR A O 1
ATOM 1500 N N . ALA A 1 196 ? -15.719 20.447 50.155 1.00 74.31 196 ALA A N 1
ATOM 1501 C CA . ALA A 1 196 ? -14.257 20.520 50.207 1.00 74.31 196 ALA A CA 1
ATOM 1502 C C . ALA A 1 196 ? -13.799 21.418 51.359 1.00 74.31 196 ALA A C 1
ATOM 1504 O O . ALA A 1 196 ? -12.967 21.019 52.165 1.00 74.31 196 ALA A O 1
ATOM 1505 N N . ASN A 1 197 ? -14.392 22.613 51.474 1.00 73.50 197 ASN A N 1
ATOM 1506 C CA . ASN A 1 197 ? -14.064 23.547 52.545 1.00 73.50 197 ASN A CA 1
ATOM 1507 C C . ASN A 1 197 ? -14.468 23.016 53.920 1.00 73.50 197 ASN A C 1
ATOM 1509 O O . ASN A 1 197 ? -13.713 23.210 54.862 1.00 73.50 197 ASN A O 1
ATOM 1513 N N . ALA A 1 198 ? -15.598 22.317 54.058 1.00 73.38 198 ALA A N 1
ATOM 1514 C CA . ALA A 1 198 ? -15.985 21.704 55.330 1.00 73.38 198 ALA A CA 1
ATOM 1515 C C . ALA A 1 198 ? -14.991 20.618 55.785 1.00 73.38 198 ALA A C 1
ATOM 1517 O O . ALA A 1 198 ? -14.660 20.553 56.965 1.00 73.38 198 ALA A O 1
ATOM 1518 N N . CYS A 1 199 ? -14.465 19.810 54.859 1.00 64.75 199 CYS A N 1
ATOM 1519 C CA . CYS A 1 199 ? -13.475 18.775 55.175 1.00 64.75 199 CYS A CA 1
ATOM 1520 C C . CYS A 1 199 ? -12.036 19.310 55.306 1.00 64.75 199 CYS A C 1
ATOM 1522 O O . CYS A 1 199 ? -11.236 18.728 56.033 1.00 64.75 199 CYS A O 1
ATOM 1524 N N . LEU A 1 200 ? -11.695 20.414 54.633 1.00 71.31 200 LEU A N 1
ATOM 1525 C CA . LEU A 1 200 ? -10.375 21.057 54.714 1.00 71.31 200 LEU A CA 1
ATOM 1526 C C . LEU A 1 200 ? -10.255 22.058 55.874 1.00 71.31 200 LEU A C 1
ATOM 1528 O O . LEU A 1 200 ? -9.142 22.408 56.258 1.00 71.31 200 LEU A O 1
ATOM 1532 N N . SER A 1 201 ? -11.373 22.532 56.432 1.00 72.06 201 SER A N 1
ATOM 1533 C CA . SER A 1 201 ? -11.374 23.486 57.554 1.00 72.06 201 SER A CA 1
ATOM 1534 C C . SER A 1 201 ? -11.220 22.830 58.924 1.00 72.06 201 SER A C 1
ATOM 1536 O O . SER A 1 201 ? -10.949 23.533 59.894 1.00 72.06 201 SER A O 1
ATOM 1538 N N . THR A 1 202 ? -11.312 21.502 59.024 1.00 68.12 202 THR A N 1
ATOM 1539 C CA . THR A 1 202 ? -10.821 20.779 60.200 1.00 68.12 202 THR A CA 1
ATOM 1540 C C . THR A 1 202 ? -9.301 20.644 60.098 1.00 68.12 202 THR A C 1
ATOM 1542 O O . THR A 1 202 ? -8.827 19.886 59.247 1.00 68.12 202 THR A O 1
ATOM 1545 N N . PRO A 1 203 ? -8.508 21.358 60.920 1.00 69.31 203 PRO A N 1
ATOM 1546 C CA . PRO A 1 203 ? -7.059 21.233 60.887 1.00 69.31 203 PRO A CA 1
ATOM 1547 C C . PRO A 1 203 ? -6.665 19.786 61.204 1.00 69.31 203 PRO A C 1
ATOM 1549 O O . PRO A 1 203 ? -6.951 19.269 62.283 1.00 69.31 203 PRO A O 1
ATOM 1552 N N . LEU A 1 204 ? -5.988 19.132 60.254 1.00 65.81 204 LEU A N 1
ATOM 1553 C CA . LEU A 1 204 ? -5.480 17.755 60.388 1.00 65.81 204 LEU A CA 1
ATOM 1554 C C . LEU A 1 204 ? -4.462 17.604 61.528 1.00 65.81 204 LEU A C 1
ATOM 1556 O O . LEU A 1 204 ? -4.178 16.499 61.980 1.00 65.81 204 LEU A O 1
ATOM 1560 N N . LEU A 1 205 ? -3.939 18.727 62.013 1.00 63.16 205 LEU A N 1
ATOM 1561 C CA . LEU A 1 205 ? -3.195 18.828 63.253 1.00 63.16 205 LEU A CA 1
ATOM 1562 C C . LEU A 1 205 ? -4.167 19.306 64.331 1.00 63.16 205 LEU A C 1
ATOM 1564 O O . LEU A 1 205 ? -4.147 20.468 64.729 1.00 63.16 205 LEU A O 1
ATOM 1568 N N . SER A 1 206 ? -5.042 18.411 64.795 1.00 55.69 206 SER A N 1
ATOM 1569 C CA . SER A 1 206 ? -5.573 18.576 66.148 1.00 55.69 206 SER A CA 1
ATOM 1570 C C . SER A 1 206 ? -4.352 18.665 67.050 1.00 55.69 206 SER A C 1
ATOM 1572 O O . SER A 1 206 ? -3.521 17.756 67.010 1.00 55.69 206 SER A O 1
ATOM 1574 N N . GLU A 1 207 ? -4.194 19.794 67.743 1.00 57.22 207 GLU A N 1
ATOM 1575 C CA . GLU A 1 207 ? -3.099 20.030 68.677 1.00 57.22 207 GLU A CA 1
ATOM 1576 C C . GLU A 1 207 ? -2.808 18.733 69.422 1.00 57.22 207 GLU A C 1
ATOM 1578 O O . GLU A 1 207 ? -3.668 18.195 70.126 1.00 57.22 207 GLU A O 1
ATOM 1583 N N . CYS A 1 208 ? -1.603 18.199 69.219 1.00 47.56 208 CYS A N 1
ATOM 1584 C CA . CYS A 1 208 ? -1.051 17.196 70.103 1.00 47.56 208 CYS A CA 1
ATOM 1585 C C . CYS A 1 208 ? -0.931 17.900 71.450 1.00 47.56 208 CYS A C 1
ATOM 1587 O O . CYS A 1 208 ? 0.069 18.560 71.723 1.00 47.56 208 CYS A O 1
ATOM 1589 N N . LYS A 1 209 ? -2.015 17.867 72.230 1.00 57.56 209 LYS A N 1
ATOM 1590 C CA . LYS A 1 209 ? -2.053 18.342 73.601 1.00 57.56 209 LYS A CA 1
ATOM 1591 C C . LYS A 1 209 ? -0.944 17.553 74.290 1.00 57.56 209 LYS A C 1
ATOM 1593 O O . LYS A 1 209 ? -1.094 16.331 74.387 1.00 57.56 209 LYS A O 1
ATOM 1598 N N . PRO A 1 210 ? 0.188 18.181 74.666 1.00 51.28 210 PRO A N 1
ATOM 1599 C CA . PRO A 1 210 ? 1.235 17.455 75.356 1.00 51.28 210 PRO A CA 1
ATOM 1600 C C . PRO A 1 210 ? 0.561 16.863 76.582 1.00 51.28 210 PRO A C 1
ATOM 1602 O O . PRO A 1 210 ? -0.111 17.582 77.324 1.00 51.28 210 PRO A O 1
ATOM 1605 N N . ALA A 1 211 ? 0.619 15.536 76.683 1.00 54.72 211 ALA A N 1
ATOM 1606 C CA . ALA A 1 211 ? 0.066 14.806 77.800 1.00 54.72 211 ALA A CA 1
ATOM 1607 C C . ALA A 1 211 ? 0.644 15.442 79.061 1.00 54.72 211 ALA A C 1
ATOM 1609 O O . ALA A 1 211 ? 1.838 15.339 79.328 1.00 54.72 211 ALA A O 1
ATOM 1610 N N . GLU A 1 212 ? -0.210 16.184 79.755 1.00 55.47 212 GLU A N 1
ATOM 1611 C CA . GLU A 1 212 ? 0.040 16.717 81.075 1.00 55.47 212 GLU A CA 1
ATOM 1612 C C . GLU A 1 212 ? 0.487 15.527 81.917 1.00 55.47 212 GLU A C 1
ATOM 1614 O O . GLU A 1 212 ? -0.274 14.576 82.114 1.00 55.47 212 GLU A O 1
ATOM 1619 N N . GLU A 1 213 ? 1.772 15.537 82.276 1.00 54.16 213 GLU A N 1
ATOM 1620 C CA . GLU A 1 213 ? 2.437 14.544 83.102 1.00 54.16 213 GLU A CA 1
ATOM 1621 C C . GLU A 1 213 ? 1.707 14.457 84.443 1.00 54.16 213 GLU A C 1
ATOM 1623 O O . GLU A 1 213 ? 2.065 15.094 85.434 1.00 54.16 213 GLU A O 1
ATOM 1628 N N . ALA A 1 214 ? 0.660 13.637 84.484 1.00 57.22 214 ALA A N 1
ATOM 1629 C CA . ALA A 1 214 ? 0.081 13.141 85.711 1.00 57.22 214 ALA A CA 1
ATOM 1630 C C . ALA A 1 214 ? 1.077 12.148 86.317 1.00 57.22 214 ALA A C 1
ATOM 1632 O O . ALA A 1 214 ? 0.996 10.931 86.151 1.00 57.22 214 ALA A O 1
ATOM 1633 N N . SER A 1 215 ? 2.050 12.731 87.009 1.00 64.25 215 SER A N 1
ATOM 1634 C CA . SER A 1 215 ? 2.783 12.174 88.133 1.00 64.25 215 SER A CA 1
ATOM 1635 C C . SER A 1 215 ? 1.869 11.304 89.005 1.00 64.25 215 SER A C 1
ATOM 1637 O O . SER A 1 215 ? 1.209 11.829 89.898 1.00 64.25 215 SER A O 1
ATOM 1639 N N . VAL A 1 216 ? 1.879 9.985 88.803 1.00 50.50 216 VAL A N 1
ATOM 1640 C CA . VAL A 1 216 ? 1.659 9.001 89.874 1.00 50.50 216 VAL A CA 1
ATOM 1641 C C . VAL A 1 216 ? 2.424 7.716 89.549 1.00 50.50 216 VAL A C 1
ATOM 1643 O O . VAL A 1 216 ? 1.989 6.871 88.773 1.00 50.50 216 VAL A O 1
ATOM 1646 N N . ALA A 1 217 ? 3.551 7.542 90.222 1.00 56.66 217 ALA A N 1
ATOM 1647 C CA . ALA A 1 217 ? 4.041 6.242 90.663 1.00 56.66 217 ALA A CA 1
ATOM 1648 C C . ALA A 1 217 ? 4.261 6.358 92.186 1.00 56.66 217 ALA A C 1
ATOM 1650 O O . ALA A 1 217 ? 4.393 7.487 92.668 1.00 56.66 217 ALA A O 1
ATOM 1651 N N . PRO A 1 218 ? 4.400 5.270 92.967 1.00 63.31 218 PRO A N 1
ATOM 1652 C CA . PRO A 1 218 ? 4.204 3.847 92.665 1.00 63.31 218 PRO A CA 1
ATOM 1653 C C . PRO A 1 218 ? 3.336 3.127 93.730 1.00 63.31 218 PRO A C 1
ATOM 1655 O O . PRO A 1 218 ? 3.253 3.571 94.870 1.00 63.31 218 PRO A O 1
ATOM 1658 N N . ALA A 1 219 ? 2.790 1.946 93.427 1.00 43.25 219 ALA A N 1
ATOM 1659 C CA . ALA A 1 219 ? 2.636 0.902 94.448 1.00 43.25 219 ALA A CA 1
ATOM 1660 C C . ALA A 1 219 ? 2.414 -0.477 93.823 1.00 43.25 219 ALA A C 1
ATOM 1662 O O . ALA A 1 219 ? 1.477 -0.713 93.069 1.00 43.25 219 ALA A O 1
ATOM 1663 N N . ALA A 1 220 ? 3.335 -1.359 94.187 1.00 51.12 220 ALA A N 1
ATOM 1664 C CA . ALA A 1 220 ? 3.345 -2.798 94.038 1.00 51.12 220 ALA A CA 1
ATOM 1665 C C . ALA A 1 220 ? 1.993 -3.502 94.249 1.00 51.12 220 ALA A C 1
ATOM 1667 O O . ALA A 1 220 ? 1.269 -3.204 95.195 1.00 51.12 220 ALA A O 1
ATOM 1668 N N . GLY A 1 221 ? 1.798 -4.585 93.494 1.00 51.62 221 GLY A N 1
ATOM 1669 C CA . GLY A 1 221 ? 1.263 -5.813 94.072 1.00 51.62 221 GLY A CA 1
ATOM 1670 C C . GLY A 1 221 ? 0.074 -6.439 93.352 1.00 51.62 221 GLY A C 1
ATOM 1671 O O . GLY A 1 221 ? -0.939 -5.795 93.123 1.00 51.62 221 GLY A O 1
ATOM 1672 N N . ALA A 1 222 ? 0.219 -7.750 93.162 1.00 47.94 222 ALA A N 1
ATOM 1673 C CA . ALA A 1 222 ? -0.818 -8.762 92.995 1.00 47.94 222 ALA A CA 1
ATOM 1674 C C . ALA A 1 222 ? -1.415 -8.953 91.591 1.00 47.94 222 ALA A C 1
ATOM 1676 O O . ALA A 1 222 ? -2.227 -8.184 91.085 1.00 47.94 222 ALA A O 1
ATOM 1677 N N . GLU A 1 223 ? -0.994 -10.082 91.019 1.00 54.94 223 GLU A N 1
ATOM 1678 C CA . GLU A 1 223 ? -1.754 -10.946 90.125 1.00 54.94 223 GLU A CA 1
ATOM 1679 C C . GLU A 1 223 ? -3.268 -10.905 90.381 1.00 54.94 223 GLU A C 1
ATOM 1681 O O . GLU A 1 223 ? -3.698 -11.092 91.514 1.00 54.94 223 GLU A O 1
ATOM 1686 N N . ASP A 1 224 ? -4.071 -10.807 89.320 1.00 49.91 224 ASP A N 1
ATOM 1687 C CA . ASP A 1 224 ? -5.129 -11.798 89.123 1.00 49.91 224 ASP A CA 1
ATOM 1688 C C . ASP A 1 224 ? -5.567 -11.846 87.655 1.00 49.91 224 ASP A C 1
ATOM 1690 O O . ASP A 1 224 ? -5.811 -10.831 86.992 1.00 49.91 224 ASP A O 1
ATOM 1694 N N . GLY A 1 225 ? -5.638 -13.062 87.131 1.00 62.03 225 GLY A N 1
ATOM 1695 C CA . GLY A 1 225 ? -6.047 -13.343 85.771 1.00 62.03 225 GLY A CA 1
ATOM 1696 C C . GLY A 1 225 ? -7.556 -13.227 85.627 1.00 62.03 225 GLY A C 1
ATOM 1697 O O . GLY A 1 225 ? -8.306 -14.055 86.131 1.00 62.03 225 GLY A O 1
ATOM 1698 N N . ARG A 1 226 ? -8.024 -12.272 84.822 1.00 50.22 226 ARG A N 1
ATOM 1699 C CA . ARG A 1 226 ? -9.373 -12.333 84.246 1.00 50.22 226 ARG A CA 1
ATOM 1700 C C . ARG A 1 226 ? -9.412 -11.661 82.885 1.00 50.22 226 ARG A C 1
ATOM 1702 O O . ARG A 1 226 ? -9.416 -10.443 82.764 1.00 50.22 226 ARG A O 1
ATOM 1709 N N . ARG A 1 227 ? -9.469 -12.495 81.845 1.00 53.44 227 ARG A N 1
ATOM 1710 C CA . ARG A 1 227 ? -9.840 -12.099 80.484 1.00 53.44 227 ARG A CA 1
ATOM 1711 C C . ARG A 1 227 ? -11.334 -11.744 80.465 1.00 53.44 227 ARG A C 1
ATOM 1713 O O . ARG A 1 227 ? -12.133 -12.632 80.767 1.00 53.44 227 ARG A O 1
ATOM 1720 N N . PRO A 1 228 ? -11.748 -10.534 80.056 1.00 53.66 228 PRO A N 1
ATOM 1721 C CA . PRO A 1 228 ? -13.102 -10.313 79.591 1.00 53.66 228 PRO A CA 1
ATOM 1722 C C . PRO A 1 228 ? -13.182 -10.632 78.095 1.00 53.66 228 PRO A C 1
ATOM 1724 O O . PRO A 1 228 ? -12.331 -10.249 77.293 1.00 53.66 228 PRO A O 1
ATOM 1727 N N . LEU A 1 229 ? -14.225 -11.380 77.752 1.00 53.09 229 LEU A N 1
ATOM 1728 C CA . LEU A 1 229 ? -14.656 -11.700 76.401 1.00 53.09 229 LEU A CA 1
ATOM 1729 C C . LEU A 1 229 ? -14.751 -10.435 75.541 1.00 53.09 229 LEU A C 1
ATOM 1731 O O . LEU A 1 229 ? -15.518 -9.522 75.839 1.00 53.09 229 LEU A O 1
ATOM 1735 N N . VAL A 1 230 ? -14.001 -10.423 74.439 1.00 55.22 230 VAL A N 1
ATOM 1736 C CA . VAL A 1 230 ? -14.172 -9.461 73.351 1.00 55.22 230 VAL A CA 1
ATOM 1737 C C . VAL A 1 230 ? -15.553 -9.697 72.743 1.00 55.22 230 VAL A C 1
ATOM 1739 O O . VAL A 1 230 ? -15.792 -10.697 72.061 1.00 55.22 230 VAL A O 1
ATOM 1742 N N . ALA A 1 231 ? -16.472 -8.779 73.034 1.00 50.38 231 ALA A N 1
ATOM 1743 C CA . ALA A 1 231 ? -17.770 -8.696 72.392 1.00 50.38 231 ALA A CA 1
ATOM 1744 C C . ALA A 1 231 ? -17.562 -8.429 70.896 1.00 50.38 231 ALA A C 1
ATOM 1746 O O . ALA A 1 231 ? -17.037 -7.400 70.472 1.00 50.38 231 ALA A O 1
ATOM 1747 N N . ARG A 1 232 ? -17.952 -9.418 70.099 1.00 50.28 232 ARG A N 1
ATOM 1748 C CA . ARG A 1 232 ? -17.914 -9.415 68.643 1.00 50.28 232 ARG A CA 1
ATOM 1749 C C . ARG A 1 232 ? -19.004 -8.455 68.151 1.00 50.28 232 ARG A C 1
ATOM 1751 O O . ARG A 1 232 ? -20.176 -8.814 68.116 1.00 50.28 232 ARG A O 1
ATOM 1758 N N . SER A 1 233 ? -18.613 -7.221 67.839 1.00 51.84 233 SER A N 1
ATOM 1759 C CA . SER A 1 233 ? -19.464 -6.231 67.172 1.00 51.84 233 SER A CA 1
ATOM 1760 C C . SER A 1 233 ? -19.898 -6.780 65.811 1.00 51.84 233 SER A C 1
ATOM 1762 O O . SER A 1 233 ? -19.072 -7.045 64.936 1.00 51.84 233 SER A O 1
ATOM 1764 N N . SER A 1 234 ? -21.198 -7.026 65.672 1.00 48.97 234 SER A N 1
ATOM 1765 C CA . SER A 1 234 ? -21.853 -7.385 64.422 1.00 48.97 234 SER A CA 1
ATOM 1766 C C . SER A 1 234 ? -22.059 -6.108 63.613 1.00 48.97 234 SER A C 1
ATOM 1768 O O . SER A 1 234 ? -22.900 -5.272 63.930 1.00 48.97 234 SER A O 1
ATOM 1770 N N . VAL A 1 235 ? -21.260 -5.941 62.561 1.00 58.69 235 VAL A N 1
ATOM 1771 C CA . VAL A 1 235 ? -21.513 -4.918 61.547 1.00 58.69 235 VAL A CA 1
ATOM 1772 C C . VAL A 1 235 ? -22.726 -5.372 60.745 1.00 58.69 235 VAL A C 1
ATOM 1774 O O . VAL A 1 235 ? -22.667 -6.348 59.998 1.00 58.69 235 VAL A O 1
ATOM 1777 N N . ALA A 1 236 ? -23.840 -4.679 60.965 1.00 47.41 236 ALA A N 1
ATOM 1778 C CA . ALA A 1 236 ? -25.061 -4.806 60.196 1.00 47.41 236 ALA A CA 1
ATOM 1779 C C . ALA A 1 236 ? -24.802 -4.344 58.755 1.00 47.41 236 ALA A C 1
ATOM 1781 O O . ALA A 1 236 ? -24.617 -3.159 58.484 1.00 47.41 236 ALA A O 1
ATOM 1782 N N . THR A 1 237 ? -24.789 -5.294 57.827 1.00 47.44 237 THR A N 1
ATOM 1783 C CA . THR A 1 237 ? -24.933 -5.050 56.395 1.00 47.44 237 THR A CA 1
ATOM 1784 C C . THR A 1 237 ? -26.373 -4.617 56.127 1.00 47.44 237 THR A C 1
ATOM 1786 O O . THR A 1 237 ? -27.290 -5.437 56.094 1.00 47.44 237 THR A O 1
ATOM 1789 N N . SER A 1 238 ? -26.589 -3.312 55.954 1.00 52.75 238 SER A N 1
ATOM 1790 C CA . SER A 1 238 ? -27.836 -2.784 55.406 1.00 52.75 238 SER A CA 1
ATOM 1791 C C . SER A 1 238 ? -27.916 -3.145 53.922 1.00 52.75 238 SER A C 1
ATOM 1793 O O . SER A 1 238 ? -27.233 -2.581 53.069 1.00 52.75 238 SER A O 1
ATOM 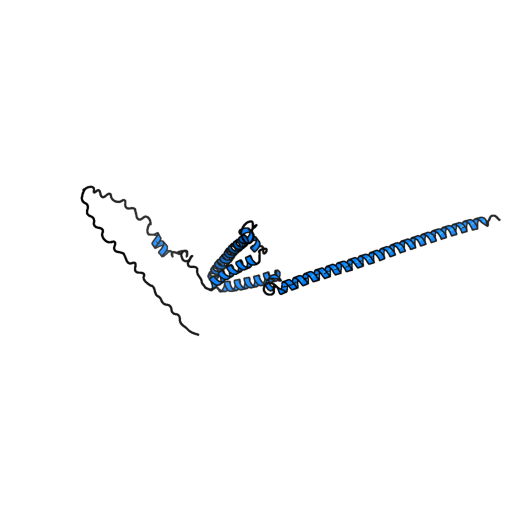1795 N N . GLY A 1 239 ? -28.754 -4.133 53.614 1.00 45.19 239 GLY A N 1
ATOM 1796 C CA . GLY A 1 239 ? -29.192 -4.404 52.254 1.00 45.19 239 GLY A CA 1
ATOM 1797 C C . GLY A 1 239 ? -30.044 -3.243 51.750 1.00 45.19 239 GLY A C 1
ATOM 1798 O O . GLY A 1 239 ? -31.163 -3.048 52.217 1.00 45.19 239 GLY A O 1
ATOM 1799 N N . SER A 1 240 ? -29.517 -2.482 50.792 1.00 53.81 240 SER A N 1
ATOM 1800 C CA . SER A 1 240 ? -30.319 -1.588 49.960 1.00 53.81 240 SER A CA 1
ATOM 1801 C C . SER A 1 240 ? -30.827 -2.391 48.767 1.00 53.81 240 SER A C 1
ATOM 1803 O O . SER A 1 240 ? -30.141 -2.552 47.759 1.00 53.81 240 SER A O 1
ATOM 1805 N N . ALA A 1 241 ? -32.013 -2.970 48.937 1.00 51.94 241 ALA A N 1
ATOM 1806 C CA . ALA A 1 241 ? -32.817 -3.512 47.858 1.00 51.94 241 ALA A CA 1
ATOM 1807 C C . ALA A 1 241 ? -33.800 -2.423 47.407 1.00 51.94 241 ALA A C 1
ATOM 1809 O O . ALA A 1 241 ? -34.871 -2.260 47.984 1.00 51.94 241 ALA A O 1
ATOM 1810 N N . ALA A 1 242 ? -33.420 -1.683 46.374 1.00 53.81 242 ALA A N 1
ATOM 1811 C CA . ALA A 1 242 ? -34.332 -0.967 45.490 1.00 53.81 242 ALA A CA 1
ATOM 1812 C C . ALA A 1 242 ? -33.889 -1.381 44.076 1.00 53.81 242 ALA A C 1
ATOM 1814 O O . ALA A 1 242 ? -32.758 -1.120 43.691 1.00 53.81 242 ALA A O 1
ATOM 1815 N N . GLY A 1 243 ? -34.618 -2.188 43.311 1.00 48.66 243 GLY A N 1
ATOM 1816 C CA . GLY A 1 243 ? -36.068 -2.248 43.221 1.00 48.66 243 GLY A CA 1
ATOM 1817 C C . GLY A 1 243 ? -36.538 -1.261 42.163 1.00 48.66 243 GLY A C 1
ATOM 1818 O O . GLY A 1 243 ? -37.300 -0.363 42.482 1.00 48.66 243 GLY A O 1
ATOM 1819 N N . GLU A 1 244 ? -36.086 -1.423 40.919 1.00 53.53 244 GLU A N 1
ATOM 1820 C CA . GLU A 1 244 ? -36.712 -0.758 39.778 1.00 53.53 244 GLU A CA 1
ATOM 1821 C C . GLU A 1 244 ? -36.944 -1.786 38.672 1.00 53.53 244 GLU A C 1
ATOM 1823 O O . GLU A 1 244 ? -36.142 -2.026 37.773 1.00 53.53 244 GLU A O 1
ATOM 1828 N N . ALA A 1 245 ? -38.066 -2.483 38.837 1.00 53.81 245 ALA A N 1
ATOM 1829 C CA . ALA A 1 245 ? -38.729 -3.200 37.774 1.00 53.81 245 ALA A CA 1
ATOM 1830 C C . ALA A 1 245 ? -39.379 -2.159 36.857 1.00 53.81 245 ALA A C 1
ATOM 1832 O O . ALA A 1 245 ? -40.352 -1.521 37.253 1.00 53.81 245 ALA A O 1
ATOM 1833 N N . MET A 1 246 ? -38.874 -2.011 35.634 1.00 58.38 246 MET A N 1
ATOM 1834 C CA . MET A 1 246 ? -39.610 -1.330 34.574 1.00 58.38 246 MET A CA 1
ATOM 1835 C C . MET A 1 246 ? -40.023 -2.371 33.539 1.00 58.38 246 MET A C 1
ATOM 1837 O O . MET A 1 246 ? -39.266 -2.780 32.661 1.00 58.38 246 MET A O 1
ATOM 1841 N N . ALA A 1 247 ? -41.237 -2.868 33.747 1.00 57.59 247 ALA A N 1
ATOM 1842 C CA . ALA A 1 247 ? -41.970 -3.694 32.816 1.00 57.59 247 ALA A CA 1
ATOM 1843 C C . ALA A 1 2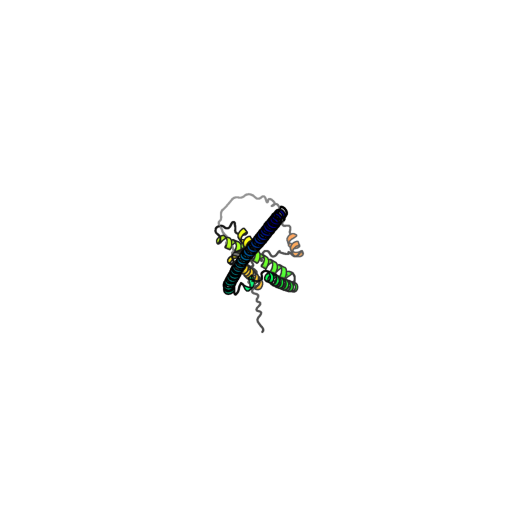47 ? -42.735 -2.806 31.827 1.00 57.59 247 ALA A C 1
ATOM 1845 O O . ALA A 1 247 ? -43.408 -1.875 32.256 1.00 57.59 247 ALA A O 1
ATOM 1846 N N . MET A 1 248 ? -42.702 -3.232 30.557 1.00 60.56 248 MET A N 1
ATOM 1847 C CA . MET A 1 248 ? -43.708 -3.030 29.500 1.00 60.56 248 MET A CA 1
ATOM 1848 C C . MET A 1 248 ? -43.921 -1.580 29.021 1.00 60.56 248 MET A C 1
ATOM 1850 O O . MET A 1 248 ? -43.973 -0.639 29.793 1.00 60.56 248 MET A O 1
ATOM 1854 N N . ALA A 1 249 ? -44.093 -1.322 27.727 1.00 57.06 249 ALA A N 1
ATOM 1855 C CA . ALA A 1 249 ? -45.070 -1.967 26.852 1.00 57.06 249 ALA A CA 1
ATOM 1856 C C . ALA A 1 249 ? -44.732 -1.705 25.348 1.00 57.06 249 ALA A C 1
ATOM 1858 O O . ALA A 1 249 ? -43.699 -1.092 25.083 1.00 57.06 249 ALA A O 1
ATOM 1859 N N . PRO A 1 250 ? -45.541 -2.225 24.399 1.00 65.25 250 PRO A N 1
ATOM 1860 C CA . PRO A 1 250 ? -45.145 -2.697 23.062 1.00 65.25 250 PRO A CA 1
ATOM 1861 C C . PRO A 1 250 ? -44.865 -1.632 21.997 1.00 65.25 250 PRO A C 1
ATOM 1863 O O . PRO A 1 250 ? -45.414 -0.512 22.096 1.00 65.25 250 PRO A O 1
#

Organism: NCBI:txid1333877

Sequence (250 aa):
PLRGNETVVELRERLRDALREAKESRNATESVRRELAAARAKSAIDLHRLHRAQRESAEAHQRTRDMEDTLSSNLGFFGSLAQGSRDFYAKAAAVAFGMLGLLTVLGPMTFVQVYKTTAGSALGGLVVAGCVGFFRVPDSAGWLDEAIVLLKGHGPSAGYAVWVLMVAVGVLRWYLGWDWVLYAVVDDVYMSGPTANACLSTPLLSECKPAEEASVAPAAGAEDGRRPLVARSSVATSGSAAGEAMAMAP

Secondary structure (DSSP, 8-state):
--SHHHHHHHHHHHHHHHHHHHHHHHHHHHHHHHHHHHHHHHHHHHHHHHHHHHHHHHHHHHHHHHHHHHHHHH-TTTHHHHS-HHHHHHHHHHHHHHHHHHHHHS-HHHHHHHHHHHHHHHHHHHHHHHHHHHHH-TT-S-HHHHHHHHHTT-S-HHHHHHHHHHHHHHHHHHHTT---GGGGGGS-----HHHHHHHHSS-S----------------------PPP---------------------

Foldseek 3Di:
DPVVVVVVVVVVVVVVVVVVVVVVVVVVVVVVVVVVVVVVVVVVVVVVVVVVVVVVVVVVVVVVVVVVVVCCVVCVPPVVCVVPPVVNVVVVVVVVVVVVVVCVVVDDVVVVVCCVLLVCLLVVLLLVLLVVQPVVDVPDPGSVVQSVCVVVVNHDPVSVVSSVVSSVVSVVCVVVVVDPCPCVVPPPPPCPVVNVCVVPVPPPCPDPPPPPPPDDDDDDDDDDDDDDDDDDDDDDDDDPDDDDDDDDDD

pLDDT: mean 77.82, std 17.27, range [43.25, 97.75]

Radius of gyration: 50.48 Å; chains: 1; bounding box: 96×40×190 Å